Protein AF-A0A929SQV2-F1 (afdb_monomer_lite)

Sequence (247 aa):
MVFDNKEKIKWFITIGFIVMSFIIVLALMIVYHYDGEVRMPFVLDKILIVSSADGKNNSTDDTKWNIDINQYSDIYIKISKNDKVNKTEFLKSVRIENMTVENSDNNKVKFYMPNSGSGDSLFVYDDMYLFDRNLTYQAGVIDDAKTLKIGNQGGTIVFRTAKTNIANYSAESKESINYNGLLLKNVNISSESLKYKIKFDLIIETTSTTYKTSLSYDVPVGKIEDEGISKLYVEDFDKIIFKRVKS

Foldseek 3Di:
DPPDPVNVVVVVVVVVVVVVVVVVVVVVVVCCVQQNDPADQKDWQKKKKKWKKFWDAPDPDLQKGKTQIKIKIKIKTWMAGDPVHPDDKWFFKKKKAQKDKPPDDRVQKWKFQFALDPDPGRTDPDPVRTDDGMDMAGDDCDDDSSVRHHHRRIGMHMMMMMRTRPDIAIDRHNDDDDRIRLVCLSVVHWQVNVKMKIKIKIWTDMPPFIKIWIDMDIPDPDTCNPVRMDMDMDRDCSRIHIHTDDD

pLDDT: mean 91.04, std 8.93, range [46.91, 98.75]

Secondary structure (DSSP, 8-state):
----HHHHHHHHHHHHHHHHHHHHHHHHHHHHHHH--TT-SEEEEEEEEEEEEEEEE--SSTTEEEEEEEEEEEEEEEEEE-TT------EEEEEEEEEEEESS-GGGEEEEPPP-SSSS-S----GGGEESS-EEEEEESS-BGGGTEEEBTEEEEEEEEEEEEEEEEEEE--SPPP-STTHHHHTT--TTTT-EEEEEEEEEEESS-EEEEEEEEEES-S-HHHHSEEEEEE---TT---EEEP-

Radius of gyration: 25.61 Å; chains: 1; bounding box: 83×44×73 Å

Structure (mmCIF, N/CA/C/O backbone):
data_AF-A0A929SQV2-F1
#
_entry.id   AF-A0A929SQV2-F1
#
loop_
_atom_site.group_PDB
_atom_site.id
_atom_site.type_symbol
_atom_site.label_atom_id
_atom_site.label_alt_id
_atom_site.label_comp_id
_atom_site.label_asym_id
_atom_site.label_entity_id
_atom_site.label_seq_id
_atom_site.pdbx_PDB_ins_code
_atom_site.Cartn_x
_atom_site.Cartn_y
_atom_site.Cartn_z
_atom_site.occupancy
_atom_site.B_iso_or_equiv
_atom_site.auth_seq_id
_atom_site.auth_comp_id
_atom_site.auth_asym_id
_atom_site.auth_atom_id
_atom_site.pdbx_PDB_model_num
ATOM 1 N N . MET A 1 1 ? -57.485 22.073 36.992 1.00 46.91 1 MET A N 1
ATOM 2 C CA . MET A 1 1 ? -56.300 21.481 37.648 1.00 46.91 1 MET A CA 1
ATOM 3 C C . MET A 1 1 ? -55.191 22.517 37.654 1.00 46.91 1 MET A C 1
ATOM 5 O O . MET A 1 1 ? -54.606 22.787 36.613 1.00 46.91 1 MET A O 1
ATOM 9 N N . VAL A 1 2 ? -54.968 23.170 38.793 1.00 50.53 2 VAL A N 1
ATOM 10 C CA . VAL A 1 2 ? -53.798 24.032 38.987 1.00 50.53 2 VAL A CA 1
ATOM 11 C C . VAL A 1 2 ? -52.666 23.087 39.363 1.00 50.53 2 VAL A C 1
ATOM 13 O O . VAL A 1 2 ? -52.675 22.552 40.464 1.00 50.53 2 VAL A O 1
ATOM 16 N N . PHE A 1 3 ? -51.754 22.798 38.433 1.00 52.22 3 PHE A N 1
ATOM 17 C CA . PHE A 1 3 ? -50.525 22.088 38.788 1.00 52.22 3 PHE A CA 1
ATOM 18 C C . PHE A 1 3 ? -49.814 22.896 39.879 1.00 52.22 3 PHE A C 1
ATOM 20 O O . PHE A 1 3 ? -49.518 24.075 39.654 1.00 52.22 3 PHE A O 1
ATOM 27 N N . ASP A 1 4 ? -49.581 22.274 41.039 1.00 69.44 4 ASP A N 1
ATOM 28 C CA . ASP A 1 4 ? -48.772 22.836 42.122 1.00 69.44 4 ASP A CA 1
ATOM 29 C C . ASP A 1 4 ? -47.435 23.309 41.525 1.00 69.44 4 ASP A C 1
ATOM 31 O O . ASP A 1 4 ? -46.817 22.605 40.718 1.00 69.44 4 ASP A O 1
ATOM 35 N N . ASN A 1 5 ? -46.984 24.517 41.877 1.00 73.31 5 ASN A N 1
ATOM 36 C CA . ASN A 1 5 ? -45.742 25.093 41.355 1.00 73.31 5 ASN A CA 1
ATOM 37 C C . ASN A 1 5 ? -44.549 24.139 41.546 1.00 73.31 5 ASN A C 1
ATOM 39 O O . ASN A 1 5 ? -43.640 24.124 40.717 1.00 73.31 5 ASN A O 1
ATOM 43 N N . LYS A 1 6 ? -44.579 23.287 42.580 1.00 72.81 6 LYS A N 1
ATOM 44 C CA . LYS A 1 6 ? -43.577 22.233 42.795 1.00 72.81 6 LYS A CA 1
ATOM 45 C C . LYS A 1 6 ? -43.578 21.149 41.713 1.00 72.81 6 LYS A C 1
ATOM 47 O O . LYS A 1 6 ? -42.502 20.692 41.333 1.00 72.81 6 LYS A O 1
ATOM 52 N N . GLU A 1 7 ? -44.737 20.732 41.206 1.00 79.88 7 GLU A N 1
ATOM 53 C CA . GLU A 1 7 ? -44.818 19.730 40.133 1.00 79.88 7 GLU A CA 1
ATOM 54 C C . GLU A 1 7 ? -44.343 20.289 38.795 1.00 79.88 7 GLU A C 1
ATOM 56 O O . GLU A 1 7 ? -43.585 19.622 38.090 1.00 79.88 7 GLU A O 1
ATOM 61 N N . LYS A 1 8 ? -44.695 21.543 38.482 1.00 77.31 8 LYS A N 1
ATOM 62 C CA . LYS A 1 8 ? -44.186 22.219 37.280 1.00 77.31 8 LYS A CA 1
ATOM 63 C C . LYS A 1 8 ? -42.661 22.311 37.299 1.00 77.31 8 LYS A C 1
ATOM 65 O O . LYS A 1 8 ? -42.024 21.982 36.305 1.00 77.31 8 LYS A O 1
ATOM 70 N N . ILE A 1 9 ? -42.073 22.698 38.435 1.00 82.19 9 ILE A N 1
ATOM 71 C CA . ILE A 1 9 ? -40.613 22.777 38.605 1.00 82.19 9 ILE A CA 1
ATOM 72 C C . ILE A 1 9 ? -39.957 21.407 38.397 1.00 82.19 9 ILE A C 1
ATOM 74 O O . ILE A 1 9 ? -38.986 21.312 37.650 1.00 82.19 9 ILE A O 1
ATOM 78 N N . LYS A 1 10 ? -40.496 20.336 39.000 1.00 83.38 10 LYS A N 1
ATOM 79 C CA . LYS A 1 10 ? -39.984 18.970 38.789 1.00 83.38 10 LYS A CA 1
ATOM 80 C C . LYS A 1 10 ? -40.020 18.578 37.311 1.00 83.38 10 LYS A C 1
ATOM 82 O O . LYS A 1 10 ? -39.031 18.064 36.803 1.00 83.38 10 LYS A O 1
ATOM 87 N N . TRP A 1 11 ? -41.118 18.876 36.617 1.00 87.00 11 TRP A N 1
ATOM 88 C CA . TRP A 1 11 ? -41.275 18.569 35.196 1.00 87.00 11 TRP A CA 1
ATOM 89 C C . TRP A 1 11 ? -40.273 19.332 34.316 1.00 87.00 11 TRP A C 1
ATOM 91 O O . TRP A 1 11 ? -39.626 18.731 33.460 1.00 87.00 11 TRP A O 1
ATOM 101 N N . PHE A 1 12 ? -40.059 20.626 34.583 1.00 87.12 12 PHE A N 1
ATOM 102 C CA . PHE A 1 12 ? -39.034 21.419 33.895 1.00 87.12 12 PHE A CA 1
ATOM 103 C C . PHE A 1 12 ? -37.618 20.885 34.133 1.00 87.12 12 PHE A C 1
ATOM 105 O O . PHE A 1 12 ? -36.836 20.812 33.187 1.00 87.12 12 PHE A O 1
ATOM 112 N N . ILE A 1 13 ? -37.290 20.464 35.360 1.00 89.12 13 ILE A N 1
ATOM 113 C CA . ILE A 1 13 ? -35.990 19.852 35.672 1.00 89.12 13 ILE A CA 1
ATOM 114 C C . ILE A 1 13 ? -35.811 18.548 34.884 1.00 89.12 13 ILE A C 1
ATOM 116 O O . ILE A 1 13 ? -34.770 18.350 34.260 1.00 89.12 13 ILE A O 1
ATOM 120 N N . THR A 1 14 ? -36.824 17.675 34.859 1.00 91.06 14 THR A N 1
ATOM 121 C CA . THR A 1 14 ? -36.769 16.412 34.108 1.00 91.06 14 THR A CA 1
ATOM 122 C C . THR A 1 14 ? -36.569 16.648 32.611 1.00 91.06 14 THR A C 1
ATOM 124 O O . THR A 1 14 ? -35.707 16.012 32.008 1.00 91.06 14 THR A O 1
ATOM 127 N N . ILE A 1 15 ? -37.301 17.593 32.013 1.00 91.56 15 ILE A N 1
ATOM 128 C CA . ILE A 1 15 ? -37.112 17.959 30.602 1.00 91.56 15 ILE A CA 1
ATOM 129 C C . ILE A 1 15 ? -35.718 18.531 30.369 1.00 91.56 15 ILE A C 1
ATOM 131 O O . ILE A 1 15 ? -35.075 18.161 29.391 1.00 91.56 15 ILE A O 1
ATOM 135 N N . GLY A 1 16 ? -35.219 19.373 31.276 1.00 92.69 16 GLY A N 1
ATOM 136 C CA . GLY A 1 16 ? -33.861 19.906 31.207 1.00 92.69 16 GLY A CA 1
ATOM 137 C C . GLY A 1 16 ? -32.802 18.803 31.150 1.00 92.69 16 GLY A C 1
ATOM 138 O O . GLY A 1 16 ? -31.916 18.851 30.300 1.00 92.69 16 GLY A O 1
ATOM 139 N N . PHE A 1 17 ? -32.928 17.765 31.984 1.00 93.44 17 PHE A N 1
ATOM 140 C CA . PHE A 1 17 ? -32.032 16.604 31.947 1.00 93.44 17 PHE A CA 1
ATOM 141 C C . PHE A 1 17 ? -32.118 15.821 30.634 1.00 93.44 17 PHE A C 1
ATOM 143 O O . PHE A 1 17 ? -31.085 15.409 30.107 1.00 93.44 17 PHE A O 1
ATOM 150 N N . ILE A 1 18 ? -33.324 15.635 30.092 1.00 93.12 18 ILE A N 1
ATOM 151 C CA . ILE A 1 18 ? -33.521 14.959 28.802 1.00 93.12 18 ILE A CA 1
ATOM 152 C C . ILE A 1 18 ? -32.877 15.772 27.673 1.00 93.12 18 ILE A C 1
ATOM 154 O O . ILE A 1 18 ? -32.128 15.230 26.869 1.00 93.12 18 ILE A O 1
ATOM 158 N N . VAL A 1 19 ? -33.112 17.083 27.622 1.00 94.12 19 VAL A N 1
ATOM 159 C CA . VAL A 1 19 ? -32.518 17.955 26.598 1.00 94.12 19 VAL A CA 1
ATOM 160 C C . VAL A 1 19 ? -30.991 17.966 26.712 1.00 94.12 19 VAL A C 1
ATOM 162 O O . VAL A 1 19 ? -30.302 17.832 25.703 1.00 94.12 19 VAL A O 1
ATOM 165 N N . MET A 1 20 ? -30.452 18.053 27.930 1.00 94.00 20 MET A N 1
ATOM 166 C CA . MET A 1 20 ? -29.008 18.002 28.168 1.00 94.00 20 MET A CA 1
ATOM 167 C C . MET A 1 20 ? -28.395 16.679 27.691 1.00 94.00 20 MET A C 1
ATOM 169 O O . MET A 1 20 ? -27.350 16.690 27.041 1.00 94.00 20 MET A O 1
ATOM 173 N N . SER A 1 21 ? -29.036 15.537 27.964 1.00 92.94 21 SER A N 1
ATOM 174 C CA . SER A 1 21 ? -28.520 14.242 27.511 1.00 92.94 21 SER A CA 1
ATOM 175 C C . SER A 1 21 ? -28.513 14.131 25.983 1.00 92.94 21 SER A C 1
ATOM 177 O O . SER A 1 21 ? -27.521 13.668 25.419 1.00 92.94 21 SER A O 1
ATOM 179 N N . PHE A 1 22 ? -29.543 14.644 25.298 1.00 93.38 22 PHE A N 1
ATOM 180 C CA . PHE A 1 22 ? -29.556 14.733 23.834 1.00 93.38 22 PHE A CA 1
ATOM 181 C C . PHE A 1 22 ? -28.426 15.611 23.287 1.00 93.38 22 PHE A C 1
ATOM 183 O O . PHE A 1 22 ? -27.758 15.207 22.337 1.00 93.38 22 PHE A O 1
ATOM 190 N N . ILE A 1 23 ? -28.168 16.775 23.894 1.00 94.00 23 ILE A N 1
ATOM 191 C CA . ILE A 1 23 ? -27.067 17.664 23.485 1.00 94.00 23 ILE A CA 1
ATOM 192 C C . ILE A 1 23 ? -25.716 16.954 23.622 1.00 94.00 23 ILE A C 1
ATOM 194 O O . ILE A 1 23 ? -24.895 17.027 22.709 1.00 94.00 23 ILE A O 1
ATOM 198 N N . ILE A 1 24 ? -25.495 16.225 24.719 1.00 93.00 24 ILE A N 1
ATOM 199 C CA . ILE A 1 24 ? -24.256 15.464 24.939 1.00 93.00 24 ILE A CA 1
ATOM 200 C C . ILE A 1 24 ? -24.087 14.378 23.871 1.00 93.00 24 ILE A C 1
ATOM 202 O O . ILE A 1 24 ? -23.007 14.247 23.297 1.00 93.00 24 ILE A O 1
ATOM 206 N N . VAL A 1 25 ? -25.143 13.619 23.564 1.00 92.12 25 VAL A N 1
ATOM 207 C CA . VAL A 1 25 ? -25.097 12.583 22.519 1.00 92.12 25 VAL A CA 1
ATOM 208 C C . VAL A 1 25 ? -24.807 13.197 21.148 1.00 92.12 25 VAL A C 1
ATOM 210 O O . VAL A 1 25 ? -23.963 12.674 20.421 1.00 92.12 25 VAL A O 1
ATOM 213 N N . LEU A 1 26 ? -25.445 14.320 20.807 1.00 90.88 26 LEU A N 1
ATOM 214 C CA . LEU A 1 26 ? -25.187 15.040 19.557 1.00 90.88 26 LEU A CA 1
ATOM 215 C C . LEU A 1 26 ? -23.739 15.542 19.479 1.00 90.88 26 LEU A C 1
ATOM 217 O O . LEU A 1 26 ? -23.088 15.353 18.454 1.00 90.88 26 LEU A O 1
ATOM 221 N N . ALA A 1 27 ? -23.207 16.115 20.562 1.00 88.50 27 ALA A N 1
ATOM 222 C CA . ALA A 1 27 ? -21.816 16.556 20.625 1.00 88.50 27 ALA A CA 1
ATOM 223 C C . ALA A 1 27 ? -20.838 15.385 20.425 1.00 88.50 27 ALA A C 1
ATOM 225 O O . ALA A 1 27 ? -19.905 15.492 19.630 1.00 88.50 27 ALA A O 1
ATOM 226 N N . LEU A 1 28 ? -21.086 14.240 21.071 1.00 85.88 28 LEU A N 1
ATOM 227 C CA . LEU A 1 28 ? -20.287 13.024 20.887 1.00 85.88 28 LEU A CA 1
ATOM 228 C C . LEU A 1 28 ? -20.353 12.494 19.448 1.00 85.88 28 LEU A C 1
ATOM 230 O O . LEU A 1 28 ? -19.333 12.069 18.910 1.00 85.88 28 LEU A O 1
ATOM 234 N N . MET A 1 29 ? -21.526 12.539 18.806 1.00 85.94 29 MET A N 1
ATOM 235 C CA . MET A 1 29 ? -21.676 12.148 17.399 1.00 85.94 29 MET A CA 1
ATOM 236 C C . MET A 1 29 ? -20.886 13.062 16.458 1.00 85.94 29 MET A C 1
ATOM 238 O O . MET A 1 29 ? -20.283 12.565 15.508 1.00 85.94 29 MET A O 1
ATOM 242 N N . ILE A 1 30 ? -20.862 14.373 16.722 1.00 85.75 30 ILE A N 1
ATOM 243 C CA . ILE A 1 30 ? -20.076 15.340 15.943 1.00 85.75 30 ILE A CA 1
ATOM 244 C C . ILE A 1 30 ? -18.581 15.051 16.097 1.00 85.75 30 ILE A C 1
ATOM 246 O O . ILE A 1 30 ? -17.897 14.896 15.089 1.00 85.75 30 ILE A O 1
ATOM 250 N N . VAL A 1 31 ? -18.086 14.895 17.330 1.00 83.75 31 VAL A N 1
ATOM 251 C CA . VAL A 1 31 ? -16.678 14.543 17.592 1.00 83.75 31 VAL A CA 1
ATOM 252 C C . VAL A 1 31 ? -16.306 13.247 16.873 1.00 83.75 31 VAL A C 1
ATOM 254 O O . VAL A 1 31 ? -15.329 13.212 16.139 1.00 83.75 31 VAL A O 1
ATOM 257 N N . TYR A 1 32 ? -17.129 12.201 16.975 1.00 82.88 32 TYR A N 1
ATOM 258 C CA . TYR A 1 32 ? -16.876 10.939 16.274 1.00 82.88 32 TYR A CA 1
ATOM 259 C C . TYR A 1 32 ? -16.876 11.079 14.744 1.00 82.88 32 TYR A C 1
ATOM 261 O O . TYR A 1 32 ? -16.163 10.358 14.047 1.00 82.88 32 TYR A O 1
ATOM 269 N N . HIS A 1 33 ? -17.684 11.985 14.190 1.00 81.00 33 HIS A N 1
ATOM 270 C CA . HIS A 1 33 ? -17.723 12.209 12.749 1.00 81.00 33 HIS A CA 1
ATOM 271 C C . HIS A 1 33 ? -16.415 12.809 12.217 1.00 81.00 33 HIS A C 1
ATOM 273 O O . HIS A 1 33 ? -15.973 12.386 11.143 1.00 81.00 33 HIS A O 1
ATOM 279 N N . TYR A 1 34 ? -15.833 13.758 12.959 1.00 81.50 34 TYR A N 1
ATOM 280 C CA . TYR A 1 34 ? -14.625 14.497 12.578 1.00 81.50 34 TYR A CA 1
ATOM 281 C C . TYR A 1 34 ? -13.326 13.818 13.024 1.00 81.50 34 TYR A C 1
ATOM 283 O O . TYR A 1 34 ? -12.401 13.735 12.225 1.00 81.50 34 TYR A O 1
ATOM 291 N N . ASP A 1 35 ? -13.274 13.283 14.242 1.00 81.50 35 ASP A N 1
ATOM 292 C CA . ASP A 1 35 ? -12.053 12.700 14.817 1.00 81.50 35 ASP A CA 1
ATOM 293 C C . ASP A 1 35 ? -11.994 11.173 14.634 1.00 81.50 35 ASP A C 1
ATOM 295 O O . ASP A 1 35 ? -10.932 10.560 14.723 1.00 81.50 35 ASP A O 1
ATOM 299 N N . GLY A 1 36 ? -13.134 10.529 14.362 1.00 84.25 36 GLY A N 1
ATOM 300 C CA . GLY A 1 36 ? -13.220 9.077 14.218 1.00 84.25 36 GLY A CA 1
ATOM 301 C C . GLY A 1 36 ? -12.979 8.319 15.524 1.00 84.25 36 GLY A C 1
ATOM 302 O O . GLY A 1 36 ? -13.346 8.749 16.620 1.00 84.25 36 GLY A O 1
ATOM 303 N N . GLU A 1 37 ? -12.398 7.125 15.407 1.00 84.25 37 GLU A N 1
ATOM 304 C CA . GLU A 1 37 ? -12.052 6.288 16.549 1.00 84.25 37 GLU A CA 1
ATOM 305 C C . GLU A 1 37 ? -10.741 6.735 17.210 1.00 84.25 37 GLU A C 1
ATOM 307 O O . GLU A 1 37 ? -9.645 6.411 16.761 1.00 84.25 37 GLU A O 1
ATOM 312 N N . VAL A 1 38 ? -10.860 7.380 18.368 1.00 77.50 38 VAL A N 1
ATOM 313 C CA . VAL A 1 38 ? -9.713 7.921 19.120 1.00 77.50 38 VAL A CA 1
ATOM 314 C C . VAL A 1 38 ? -8.913 6.838 19.874 1.00 77.50 38 VAL A C 1
ATOM 316 O O . VAL A 1 38 ? -7.770 7.058 20.269 1.00 77.50 38 VAL A O 1
ATOM 319 N N . ARG A 1 39 ? -9.491 5.647 20.105 1.00 82.38 39 ARG A N 1
ATOM 320 C CA . ARG A 1 39 ? -8.877 4.557 20.897 1.00 82.38 39 ARG A CA 1
ATOM 321 C C . ARG A 1 39 ? -8.746 3.251 20.116 1.00 82.38 39 ARG A C 1
ATOM 323 O O . ARG A 1 39 ? -9.113 2.183 20.608 1.00 82.38 39 ARG A O 1
ATOM 330 N N . MET A 1 40 ? -8.220 3.324 18.899 1.00 90.06 40 MET A N 1
ATOM 331 C CA . MET A 1 40 ? -7.898 2.115 18.142 1.00 90.06 40 MET A CA 1
ATOM 332 C C . MET A 1 40 ? -6.699 1.376 18.749 1.00 90.06 40 MET A C 1
ATOM 334 O O . MET A 1 40 ? -5.707 2.023 19.080 1.00 90.06 40 MET A O 1
ATOM 338 N N . PRO A 1 41 ? -6.738 0.037 18.856 1.00 93.06 41 PRO A N 1
ATOM 339 C CA . PRO A 1 41 ? -5.616 -0.759 19.362 1.00 93.06 41 PRO A CA 1
ATOM 340 C C . PRO A 1 41 ? -4.430 -0.846 18.388 1.00 93.06 41 PRO A C 1
ATOM 342 O O . PRO A 1 41 ? -3.341 -1.231 18.801 1.00 93.06 41 PRO A O 1
ATOM 345 N N . PHE A 1 42 ? -4.630 -0.487 17.118 1.00 94.81 42 PHE A N 1
ATOM 346 C CA . PHE A 1 42 ? -3.598 -0.420 16.086 1.00 94.81 42 PHE A CA 1
ATOM 347 C C . PHE A 1 42 ? -3.712 0.904 15.332 1.00 94.81 42 PHE A C 1
ATOM 349 O O . PHE A 1 42 ? -4.819 1.408 15.141 1.00 94.81 42 PHE A O 1
ATOM 356 N N . VAL A 1 43 ? -2.578 1.458 14.915 1.00 93.88 43 VAL A N 1
ATOM 357 C CA . VAL A 1 43 ? -2.469 2.733 14.194 1.00 93.88 43 VAL A CA 1
ATOM 358 C C . VAL A 1 43 ? -1.575 2.579 12.970 1.00 93.88 43 VAL A C 1
ATOM 360 O O . VAL A 1 43 ? -0.723 1.690 12.921 1.00 93.88 43 VAL A O 1
ATOM 363 N N . LEU A 1 44 ? -1.761 3.458 11.985 1.00 95.75 44 LEU A N 1
ATOM 364 C CA . LEU A 1 44 ? -0.774 3.640 10.925 1.00 95.75 44 LEU A CA 1
ATOM 365 C C . LEU A 1 44 ? 0.484 4.266 11.531 1.00 95.75 44 LEU A C 1
ATOM 367 O O . LEU A 1 44 ? 0.396 5.274 12.225 1.00 95.75 44 LEU A O 1
ATOM 371 N N . ASP A 1 45 ? 1.632 3.646 11.282 1.00 94.56 45 ASP A N 1
ATOM 372 C CA . ASP A 1 45 ? 2.940 4.118 11.756 1.00 94.56 45 ASP A CA 1
ATOM 373 C C . ASP A 1 45 ? 3.744 4.765 10.630 1.00 94.56 45 ASP A C 1
ATOM 375 O O . ASP A 1 45 ? 4.433 5.761 10.828 1.00 94.56 45 ASP A O 1
ATOM 379 N N . LYS A 1 46 ? 3.647 4.209 9.418 1.00 97.12 46 LYS A N 1
ATOM 380 C CA . LYS A 1 46 ? 4.334 4.742 8.242 1.00 97.12 46 LYS A CA 1
ATOM 381 C C . LYS A 1 46 ? 3.696 4.239 6.962 1.00 97.12 46 LYS A C 1
ATOM 383 O O . LYS A 1 46 ? 3.370 3.059 6.863 1.00 97.12 46 LYS A O 1
ATOM 388 N N . ILE A 1 47 ? 3.600 5.101 5.958 1.00 98.25 47 ILE A N 1
ATOM 389 C CA . ILE A 1 47 ? 3.355 4.683 4.579 1.00 98.25 47 ILE A CA 1
ATOM 390 C C . ILE A 1 47 ? 4.557 5.112 3.746 1.00 98.25 47 ILE A C 1
ATOM 392 O O . ILE A 1 47 ? 4.958 6.275 3.768 1.00 98.25 47 ILE A O 1
ATOM 396 N N . LEU A 1 48 ? 5.153 4.156 3.040 1.00 98.56 48 LEU A N 1
ATOM 397 C CA . LEU A 1 48 ? 6.259 4.388 2.120 1.00 98.56 48 LEU A CA 1
ATOM 398 C C . LEU A 1 48 ? 5.788 4.055 0.709 1.00 98.56 48 LEU A C 1
ATOM 400 O O . LEU A 1 48 ? 5.378 2.928 0.443 1.00 98.56 48 LEU A O 1
ATOM 404 N N . ILE A 1 49 ? 5.894 5.028 -0.189 1.00 98.69 49 ILE A N 1
ATOM 405 C CA . ILE A 1 49 ? 5.652 4.834 -1.617 1.00 98.69 49 ILE A CA 1
ATOM 406 C C . ILE A 1 49 ? 6.989 4.927 -2.339 1.00 98.69 49 ILE A C 1
ATOM 408 O O . ILE A 1 49 ? 7.673 5.946 -2.244 1.00 98.69 49 ILE A O 1
ATOM 412 N N . VAL A 1 50 ? 7.360 3.872 -3.060 1.00 98.62 50 VAL A N 1
ATOM 413 C CA . VAL A 1 50 ? 8.580 3.813 -3.874 1.00 98.62 50 VAL A CA 1
ATOM 414 C C . VAL A 1 50 ? 8.173 3.747 -5.334 1.00 98.62 50 VAL A C 1
ATOM 416 O O . VAL A 1 50 ? 7.481 2.817 -5.722 1.00 98.62 50 VAL A O 1
ATOM 419 N N . SER A 1 51 ? 8.577 4.721 -6.146 1.00 98.50 51 SER A N 1
ATOM 420 C CA . SER A 1 51 ? 8.272 4.753 -7.581 1.00 98.50 51 SER A CA 1
ATOM 421 C C . SER A 1 51 ? 9.530 4.603 -8.422 1.00 98.50 51 SER A C 1
ATOM 423 O O . SER A 1 51 ? 10.577 5.150 -8.077 1.00 98.50 51 SER A O 1
ATOM 425 N N . SER A 1 52 ? 9.416 3.862 -9.522 1.00 98.00 52 SER A N 1
ATOM 426 C CA . SER A 1 52 ? 10.482 3.645 -10.505 1.00 98.00 52 SER A CA 1
ATOM 427 C C . SER A 1 52 ? 9.878 3.110 -11.814 1.00 98.00 52 SER A C 1
ATOM 429 O O . SER A 1 52 ? 8.662 2.939 -11.939 1.00 98.00 52 SER A O 1
ATOM 431 N N . ALA A 1 53 ? 10.735 2.846 -12.793 1.00 96.19 53 ALA A N 1
ATOM 432 C CA . ALA A 1 53 ? 10.442 1.977 -13.923 1.00 96.19 53 ALA A CA 1
ATOM 433 C C . ALA A 1 53 ? 11.281 0.694 -13.843 1.00 96.19 53 ALA A C 1
ATOM 435 O O . ALA A 1 53 ? 12.252 0.630 -13.095 1.00 96.19 53 ALA A O 1
ATOM 436 N N . ASP A 1 54 ? 10.905 -0.323 -14.600 1.00 93.75 54 ASP A N 1
ATOM 437 C CA . ASP A 1 54 ? 11.728 -1.488 -14.908 1.00 93.75 54 ASP A CA 1
ATOM 438 C C . ASP A 1 54 ? 11.452 -1.922 -16.352 1.00 93.75 54 ASP A C 1
ATOM 440 O O . ASP A 1 54 ? 10.755 -1.233 -17.102 1.00 93.75 54 ASP A O 1
ATOM 444 N N . GLY A 1 55 ? 12.015 -3.050 -16.765 1.00 89.69 55 GLY A N 1
ATOM 445 C CA . GLY A 1 55 ? 11.663 -3.629 -18.045 1.00 89.69 55 GLY A CA 1
ATOM 446 C C . GLY A 1 55 ? 12.212 -5.028 -18.237 1.00 89.69 55 GLY A C 1
ATOM 447 O O . GLY A 1 55 ? 13.047 -5.505 -17.467 1.00 89.69 55 GLY A O 1
ATOM 448 N N . LYS A 1 56 ? 11.731 -5.686 -19.287 1.00 87.31 56 LYS A N 1
ATOM 449 C CA . LYS A 1 56 ? 12.207 -7.005 -19.705 1.00 87.31 56 LYS A CA 1
ATOM 450 C C . LYS A 1 56 ? 12.913 -6.871 -21.046 1.00 87.31 56 LYS A C 1
ATOM 452 O O . LYS A 1 56 ? 12.299 -6.417 -22.006 1.00 87.31 56 LYS A O 1
ATOM 457 N N . ASN A 1 57 ? 14.181 -7.280 -21.115 1.00 87.94 57 ASN A N 1
ATOM 458 C CA . ASN A 1 57 ? 14.860 -7.403 -22.400 1.00 87.94 57 ASN A CA 1
ATOM 459 C C . ASN A 1 57 ? 14.335 -8.641 -23.137 1.00 87.94 57 ASN A C 1
ATOM 461 O O . ASN A 1 57 ? 14.446 -9.763 -22.643 1.00 87.94 57 ASN A O 1
ATOM 465 N N . ASN A 1 58 ? 13.769 -8.421 -24.315 1.00 89.19 58 ASN A N 1
ATOM 466 C CA . ASN A 1 58 ? 13.256 -9.451 -25.209 1.00 89.19 58 ASN A CA 1
ATOM 467 C C . ASN A 1 58 ? 14.263 -9.827 -26.306 1.00 89.19 58 ASN A C 1
ATOM 469 O O . ASN A 1 58 ? 13.972 -10.691 -27.132 1.00 89.19 58 ASN A O 1
ATOM 473 N N . SER A 1 59 ? 15.428 -9.175 -26.351 1.00 86.31 59 SER A N 1
ATOM 474 C CA . SER A 1 59 ? 16.508 -9.553 -27.258 1.00 86.31 59 SER A CA 1
ATOM 475 C C . SER A 1 59 ? 17.185 -10.846 -26.797 1.00 86.31 59 SER A C 1
ATOM 477 O O . SER A 1 59 ? 17.482 -11.019 -25.617 1.00 86.31 59 SER A O 1
ATOM 479 N N . THR A 1 60 ? 17.473 -11.736 -27.746 1.00 84.12 60 THR A N 1
ATOM 480 C CA . THR A 1 60 ? 18.338 -12.912 -27.544 1.00 84.12 60 THR A CA 1
ATOM 481 C C . THR A 1 60 ? 19.809 -12.624 -27.861 1.00 84.12 60 THR A C 1
ATOM 483 O O . THR A 1 60 ? 20.654 -13.490 -27.663 1.00 84.12 60 THR A O 1
ATOM 486 N N . ASP A 1 61 ? 20.097 -11.440 -28.403 1.00 84.50 61 ASP A N 1
ATOM 487 C CA . ASP A 1 61 ? 21.427 -10.953 -28.767 1.00 84.50 61 ASP A CA 1
ATOM 488 C C . ASP A 1 61 ? 21.942 -10.036 -27.649 1.00 84.50 61 ASP A C 1
ATOM 490 O O . ASP A 1 61 ? 21.272 -9.065 -27.283 1.00 84.50 61 ASP A O 1
ATOM 494 N N . ASP A 1 62 ? 23.119 -10.352 -27.107 1.00 78.31 62 ASP A N 1
ATOM 495 C CA . ASP A 1 62 ? 23.766 -9.641 -25.998 1.00 78.31 62 ASP A CA 1
ATOM 496 C C . ASP A 1 62 ? 24.309 -8.257 -26.392 1.00 78.31 62 ASP A C 1
ATOM 498 O O . ASP A 1 62 ? 24.704 -7.470 -25.532 1.00 78.31 62 ASP A O 1
ATOM 502 N N . THR A 1 63 ? 24.287 -7.936 -27.685 1.00 83.06 63 THR A N 1
ATOM 503 C CA . THR A 1 63 ? 24.636 -6.622 -28.236 1.00 83.06 63 THR A CA 1
ATOM 504 C C . THR A 1 63 ? 23.424 -5.759 -28.564 1.00 83.06 63 THR A C 1
ATOM 506 O O . THR A 1 63 ? 23.578 -4.630 -29.040 1.00 83.06 63 THR A O 1
ATOM 509 N N . LYS A 1 64 ? 22.212 -6.269 -28.314 1.00 88.75 64 LYS A N 1
ATOM 510 C CA . LYS A 1 64 ? 20.965 -5.564 -28.601 1.00 88.75 64 LYS A CA 1
ATOM 511 C C . LYS A 1 64 ? 20.082 -5.470 -27.373 1.00 88.75 64 LYS A C 1
ATOM 513 O O . LYS A 1 64 ? 19.811 -6.444 -26.671 1.00 88.75 64 LYS A O 1
ATOM 518 N N . TRP A 1 65 ? 19.552 -4.278 -27.180 1.00 90.25 65 TRP A N 1
ATOM 519 C CA . TRP A 1 65 ? 18.503 -4.004 -26.223 1.00 90.25 65 TRP A CA 1
ATOM 520 C C . TRP A 1 65 ? 17.175 -3.940 -26.958 1.00 90.25 65 TRP A C 1
ATOM 522 O O . TRP A 1 65 ? 17.056 -3.251 -27.967 1.00 90.25 65 TRP A O 1
ATOM 532 N N . ASN A 1 66 ? 16.190 -4.664 -26.441 1.00 92.19 66 ASN A N 1
ATOM 533 C CA . ASN A 1 66 ? 14.791 -4.557 -26.827 1.00 92.19 66 ASN A CA 1
ATOM 534 C C . ASN A 1 66 ? 13.964 -4.674 -25.545 1.00 92.19 66 ASN A C 1
ATOM 536 O O . ASN A 1 66 ? 13.579 -5.773 -25.148 1.00 92.19 66 ASN A O 1
ATOM 540 N N . ILE A 1 67 ? 13.806 -3.558 -24.840 1.00 92.75 67 ILE A N 1
ATOM 541 C CA . ILE A 1 67 ? 13.267 -3.518 -23.483 1.00 92.75 67 ILE A CA 1
ATOM 542 C C . ILE A 1 67 ? 11.844 -2.979 -23.517 1.00 92.75 67 ILE A C 1
ATOM 544 O O . ILE A 1 67 ? 11.634 -1.806 -23.827 1.00 92.75 67 ILE A O 1
ATOM 548 N N . ASP A 1 68 ? 10.886 -3.811 -23.114 1.00 93.06 68 ASP A N 1
ATOM 549 C CA . ASP A 1 68 ? 9.538 -3.342 -22.796 1.00 93.06 68 ASP A CA 1
ATOM 550 C C . ASP A 1 68 ? 9.547 -2.727 -21.402 1.00 93.06 68 ASP A C 1
ATOM 552 O O . ASP A 1 68 ? 9.861 -3.401 -20.417 1.00 93.06 68 ASP A O 1
ATOM 556 N N . ILE A 1 69 ? 9.247 -1.431 -21.336 1.00 94.12 69 ILE A N 1
ATOM 557 C CA . ILE A 1 69 ? 9.340 -0.638 -20.115 1.00 94.12 69 ILE A CA 1
ATOM 558 C C . ILE A 1 69 ? 7.999 -0.662 -19.385 1.00 94.12 69 ILE A C 1
ATOM 560 O O . ILE A 1 69 ? 6.944 -0.408 -19.977 1.00 94.12 69 ILE A O 1
ATOM 564 N N . ASN A 1 70 ? 8.055 -0.886 -18.074 1.00 94.50 70 ASN A N 1
ATOM 565 C CA . ASN A 1 70 ? 6.931 -0.724 -17.159 1.00 94.50 70 ASN A CA 1
ATOM 566 C C . ASN A 1 70 ? 7.247 0.379 -16.152 1.00 94.50 70 ASN A C 1
ATOM 568 O O . ASN A 1 70 ? 8.377 0.498 -15.688 1.00 94.50 70 ASN A O 1
ATOM 572 N N . GLN A 1 71 ? 6.241 1.154 -15.761 1.00 95.44 71 GLN A N 1
ATOM 573 C CA . GLN A 1 71 ? 6.318 2.029 -14.593 1.00 95.44 71 GLN A CA 1
ATOM 574 C C . GLN A 1 71 ? 5.603 1.358 -13.429 1.00 95.44 71 GLN A C 1
ATOM 576 O O . GLN A 1 71 ? 4.508 0.827 -13.607 1.00 95.44 71 GLN A O 1
ATOM 581 N N . TYR A 1 72 ? 6.186 1.424 -12.235 1.00 97.19 72 TYR A N 1
ATOM 582 C CA . TYR A 1 72 ? 5.556 0.904 -11.030 1.00 97.19 72 TYR A CA 1
ATOM 583 C C . TYR A 1 72 ? 5.697 1.842 -9.831 1.00 97.19 72 TYR A C 1
ATOM 585 O O . TYR A 1 72 ? 6.593 2.692 -9.758 1.00 97.19 72 TYR A O 1
ATOM 593 N N . SER A 1 73 ? 4.792 1.656 -8.878 1.00 98.31 73 SER A N 1
ATOM 594 C CA . SER A 1 73 ? 4.879 2.203 -7.535 1.00 98.31 73 SER A CA 1
ATOM 595 C C . SER A 1 73 ? 4.547 1.108 -6.526 1.00 98.31 73 SER A C 1
ATOM 597 O O . SER A 1 73 ? 3.490 0.483 -6.610 1.00 98.31 73 SER A O 1
ATOM 599 N N . ASP A 1 74 ? 5.446 0.892 -5.574 1.00 98.56 74 ASP A N 1
ATOM 600 C CA . ASP A 1 74 ? 5.276 -0.042 -4.464 1.00 98.56 74 ASP A CA 1
ATOM 601 C C . ASP A 1 74 ? 4.800 0.735 -3.236 1.00 98.56 74 ASP A C 1
ATOM 603 O O . ASP A 1 74 ? 5.425 1.725 -2.845 1.00 98.56 74 ASP A O 1
ATOM 607 N N . ILE A 1 75 ? 3.687 0.306 -2.640 1.00 98.75 75 ILE A N 1
ATOM 608 C CA . ILE A 1 75 ? 3.064 0.946 -1.482 1.00 98.75 75 ILE A CA 1
ATOM 609 C C . ILE A 1 75 ? 3.231 0.017 -0.286 1.00 98.75 75 ILE A C 1
ATOM 611 O O . ILE A 1 75 ? 2.605 -1.038 -0.224 1.00 98.75 75 ILE A O 1
ATOM 615 N N . TYR A 1 76 ? 4.042 0.438 0.680 1.00 98.69 76 TYR A N 1
ATOM 616 C CA . TYR A 1 76 ? 4.231 -0.230 1.962 1.00 98.69 76 TYR A CA 1
ATOM 617 C C . TYR A 1 76 ? 3.415 0.494 3.028 1.00 98.69 76 TYR A C 1
ATOM 619 O O . TYR A 1 76 ? 3.566 1.704 3.200 1.00 98.69 76 TYR A O 1
ATOM 627 N N . ILE A 1 77 ? 2.583 -0.236 3.766 1.00 98.62 77 ILE A N 1
ATOM 628 C CA . ILE A 1 77 ? 1.761 0.308 4.852 1.00 98.62 77 ILE A CA 1
ATOM 629 C C . ILE A 1 77 ? 2.155 -0.406 6.137 1.00 98.62 77 ILE A C 1
ATOM 631 O O . ILE A 1 77 ? 1.891 -1.598 6.302 1.00 98.62 77 ILE A O 1
ATOM 635 N N . LYS A 1 78 ? 2.793 0.332 7.043 1.00 98.25 78 LYS A N 1
ATOM 636 C CA . LYS A 1 78 ? 3.194 -0.149 8.358 1.00 98.25 78 LYS A CA 1
ATOM 637 C C . LYS A 1 78 ? 2.118 0.182 9.384 1.00 98.25 78 LYS A C 1
ATOM 639 O O . LYS A 1 78 ? 1.723 1.339 9.541 1.00 98.25 78 LYS A O 1
ATOM 644 N N . ILE A 1 79 ? 1.681 -0.848 10.093 1.00 97.69 79 ILE A N 1
ATOM 645 C CA . ILE A 1 79 ? 0.689 -0.786 11.159 1.00 97.69 79 ILE A CA 1
ATOM 646 C C . ILE A 1 79 ? 1.373 -1.209 12.450 1.00 97.69 79 ILE A C 1
ATOM 648 O O . ILE A 1 79 ? 1.965 -2.284 12.519 1.00 97.69 79 ILE A O 1
ATOM 652 N N . SER A 1 80 ? 1.259 -0.386 13.483 1.00 95.38 80 SER A N 1
ATOM 653 C CA . SER A 1 80 ? 1.839 -0.655 14.797 1.00 95.38 80 SER A CA 1
ATOM 654 C C . SER A 1 80 ? 0.744 -0.742 15.847 1.00 95.38 80 SER A C 1
ATOM 656 O O . SER A 1 80 ? -0.334 -0.157 15.709 1.00 95.38 80 SER A O 1
ATOM 658 N N . LYS A 1 81 ? 1.017 -1.481 16.922 1.00 93.75 81 LYS A N 1
ATOM 659 C CA . LYS A 1 81 ? 0.164 -1.462 18.106 1.00 93.75 81 LYS A CA 1
ATOM 660 C C . LYS A 1 81 ? 0.126 -0.051 18.693 1.00 93.75 81 LYS A C 1
ATOM 662 O O . LYS A 1 81 ? 1.128 0.657 18.703 1.00 93.75 81 LYS A O 1
ATOM 667 N N . ASN A 1 82 ? -1.042 0.361 19.166 1.00 92.06 82 ASN A N 1
ATOM 668 C CA . ASN A 1 82 ? -1.209 1.640 19.831 1.00 92.06 82 ASN A CA 1
ATOM 669 C C . ASN A 1 82 ? -0.908 1.499 21.323 1.00 92.06 82 ASN A C 1
ATOM 671 O O . ASN A 1 82 ? -1.765 1.070 22.097 1.00 92.06 82 ASN A O 1
ATOM 675 N N . ASP A 1 83 ? 0.282 1.924 21.736 1.00 86.56 83 ASP A N 1
ATOM 676 C CA . ASP A 1 83 ? 0.723 1.844 23.134 1.00 86.56 83 ASP A CA 1
ATOM 677 C C . ASP A 1 83 ? -0.116 2.707 24.092 1.00 86.56 83 ASP A C 1
ATOM 679 O O . ASP A 1 83 ? -0.089 2.507 25.304 1.00 86.56 83 ASP A O 1
ATOM 683 N N . LYS A 1 84 ? -0.916 3.647 23.570 1.00 85.81 84 LYS A N 1
ATOM 684 C CA . LYS A 1 84 ? -1.850 4.453 24.376 1.00 85.81 84 LYS A CA 1
ATOM 685 C C . LYS A 1 84 ? -3.111 3.674 24.772 1.00 85.81 84 LYS A C 1
ATOM 687 O O . LYS A 1 84 ? -3.891 4.153 25.597 1.00 85.81 84 LYS A O 1
ATOM 692 N N . VAL A 1 85 ? -3.351 2.501 24.181 1.00 85.75 85 VAL A N 1
ATOM 693 C CA . VAL A 1 85 ? -4.535 1.672 24.434 1.00 85.75 85 VAL A CA 1
ATOM 694 C C . VAL A 1 85 ? -4.135 0.427 25.222 1.00 85.75 85 VAL A C 1
ATOM 696 O O . VAL A 1 85 ? -3.647 -0.557 24.675 1.00 85.75 85 VAL A O 1
ATOM 699 N N . ASN A 1 86 ? -4.430 0.440 26.524 1.00 76.38 86 ASN A N 1
ATOM 700 C CA . ASN A 1 86 ? -4.192 -0.685 27.436 1.00 76.38 86 ASN A CA 1
ATOM 701 C C . ASN A 1 86 ? -5.249 -1.791 27.271 1.00 76.38 86 ASN A C 1
ATOM 703 O O . ASN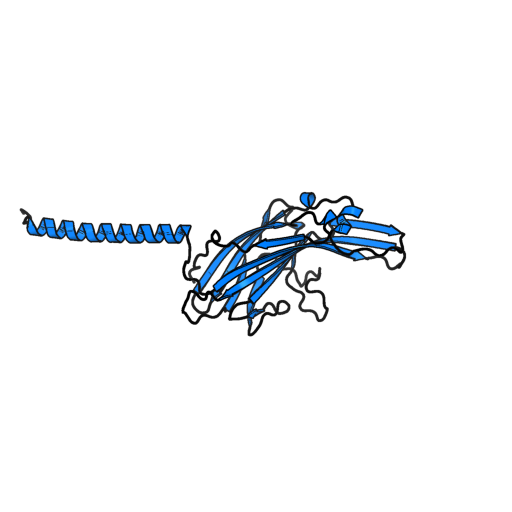 A 1 86 ? -5.993 -2.106 28.201 1.00 76.38 86 ASN A O 1
ATOM 707 N N . LYS A 1 87 ? -5.353 -2.361 26.069 1.00 80.25 87 LYS A N 1
ATOM 708 C CA . LYS A 1 87 ? -6.234 -3.491 25.768 1.00 80.25 87 LYS A CA 1
ATOM 709 C C . LYS A 1 87 ? -5.452 -4.564 25.023 1.00 80.25 87 LYS A C 1
ATOM 711 O O . LYS A 1 87 ? -4.771 -4.278 24.040 1.00 80.25 87 LYS A O 1
ATOM 716 N N . THR A 1 88 ? -5.570 -5.808 25.476 1.00 87.31 88 THR A N 1
ATOM 717 C CA . THR A 1 88 ? -5.025 -6.955 24.747 1.00 87.31 88 THR A CA 1
ATOM 718 C C . THR A 1 88 ? -5.875 -7.193 23.505 1.00 87.31 88 THR A C 1
ATOM 720 O O . THR A 1 88 ? -6.989 -7.699 23.594 1.00 87.31 88 THR A O 1
ATOM 723 N N . GLU A 1 89 ? -5.350 -6.794 22.352 1.00 92.62 89 GLU A N 1
ATOM 724 C CA . GLU A 1 89 ? -5.950 -6.994 21.036 1.00 92.62 89 GLU A CA 1
ATOM 725 C C . GLU A 1 89 ? -4.899 -7.545 20.076 1.00 92.62 89 GLU A C 1
ATOM 727 O O . GLU A 1 89 ? -3.702 -7.256 20.194 1.00 92.62 89 GLU A O 1
ATOM 732 N N . PHE A 1 90 ? -5.374 -8.325 19.113 1.00 95.75 90 PHE A N 1
ATOM 733 C CA . PHE A 1 90 ? -4.565 -8.872 18.034 1.00 95.75 90 PHE A CA 1
ATOM 734 C C . PHE A 1 90 ? -5.193 -8.493 16.700 1.00 95.75 90 PHE A C 1
ATOM 736 O O . PHE A 1 90 ? -6.423 -8.423 16.589 1.00 95.75 90 PHE A O 1
ATOM 743 N N . LEU A 1 91 ? -4.353 -8.267 15.691 1.00 97.38 91 LEU A N 1
ATOM 744 C CA . LEU A 1 91 ? -4.826 -8.221 14.314 1.00 97.38 91 LEU A CA 1
ATOM 745 C C . LEU A 1 91 ? -5.386 -9.597 13.944 1.00 97.38 91 LEU A C 1
ATOM 747 O O . LEU A 1 91 ? -4.829 -10.627 14.326 1.00 97.38 91 LEU A O 1
ATOM 751 N N . LYS A 1 92 ? -6.494 -9.596 13.207 1.00 97.81 92 LYS A N 1
ATOM 752 C CA . LYS A 1 92 ? -7.030 -10.761 12.496 1.00 97.81 92 LYS A CA 1
ATOM 753 C C . LYS A 1 92 ? -6.716 -10.668 11.015 1.00 97.81 92 LYS A C 1
ATOM 755 O O . LYS A 1 92 ? -6.255 -11.639 10.427 1.00 97.81 92 LYS A O 1
ATOM 760 N N . SER A 1 93 ? -6.948 -9.498 10.433 1.00 98.25 93 SER A N 1
ATOM 761 C CA . SER A 1 93 ? -6.653 -9.234 9.035 1.00 98.25 93 SER A CA 1
ATOM 762 C C . SER A 1 93 ? -6.428 -7.743 8.792 1.00 98.25 93 SER A C 1
ATOM 764 O O . SER A 1 93 ? -6.897 -6.885 9.545 1.00 98.25 93 SER A O 1
ATOM 766 N N . VAL A 1 94 ? -5.709 -7.437 7.718 1.00 98.56 94 VAL A N 1
ATOM 767 C CA . VAL A 1 94 ? -5.648 -6.100 7.129 1.00 98.56 94 VAL A CA 1
ATOM 768 C C . VAL A 1 94 ? -6.031 -6.230 5.667 1.00 98.56 94 VAL A C 1
ATOM 770 O O . VAL A 1 94 ? -5.473 -7.057 4.947 1.00 98.56 94 VAL A O 1
ATOM 773 N N . ARG A 1 95 ? -7.008 -5.443 5.223 1.00 98.56 95 ARG A N 1
ATOM 774 C CA . ARG A 1 95 ? -7.574 -5.550 3.879 1.00 98.56 95 ARG A CA 1
ATOM 775 C C . ARG A 1 95 ? -7.499 -4.220 3.157 1.00 98.56 95 ARG A C 1
ATOM 777 O O . ARG A 1 95 ? -7.768 -3.172 3.734 1.00 98.56 95 ARG A O 1
ATOM 784 N N . ILE A 1 96 ? -7.145 -4.296 1.889 1.00 98.56 96 ILE A N 1
ATOM 785 C CA . ILE A 1 96 ? -7.338 -3.241 0.907 1.00 98.56 96 ILE A CA 1
ATOM 786 C C . ILE A 1 96 ? -8.649 -3.576 0.217 1.00 98.56 96 ILE A C 1
ATOM 788 O O . ILE A 1 96 ? -8.821 -4.707 -0.234 1.00 98.56 96 ILE A O 1
ATOM 792 N N . GLU A 1 97 ? -9.565 -2.621 0.152 1.00 98.12 97 GLU A N 1
ATOM 793 C CA . GLU A 1 97 ? -10.850 -2.787 -0.519 1.00 98.12 97 GLU A CA 1
ATOM 794 C C . GLU A 1 97 ? -11.170 -1.588 -1.403 1.00 98.12 97 GLU A C 1
ATOM 796 O O . GLU A 1 97 ? -10.646 -0.490 -1.214 1.00 98.12 97 GLU A O 1
ATOM 801 N N . ASN A 1 98 ? -12.085 -1.789 -2.351 1.00 96.44 98 ASN A N 1
ATOM 802 C CA . ASN A 1 98 ? -12.622 -0.724 -3.196 1.00 96.44 98 ASN A CA 1
ATOM 803 C C . ASN A 1 98 ? -11.540 0.077 -3.936 1.00 96.44 98 ASN A C 1
ATOM 805 O O . ASN A 1 98 ? -11.733 1.269 -4.175 1.00 96.44 98 ASN A O 1
ATOM 809 N N . MET A 1 99 ? -10.437 -0.572 -4.333 1.00 96.06 99 MET A N 1
ATOM 810 C CA . MET A 1 99 ? -9.403 0.078 -5.139 1.00 96.06 99 MET A CA 1
ATOM 811 C C . MET A 1 99 ? -10.023 0.687 -6.402 1.00 96.06 99 MET A C 1
ATOM 813 O O . MET A 1 99 ? -10.865 0.071 -7.067 1.00 96.06 99 MET A O 1
ATOM 817 N N . THR A 1 100 ? -9.628 1.922 -6.695 1.00 94.50 100 THR A N 1
ATOM 818 C CA . THR A 1 100 ? -10.030 2.695 -7.871 1.00 94.50 100 THR A CA 1
ATOM 819 C C . THR A 1 100 ? -8.871 3.557 -8.356 1.00 94.50 100 THR A C 1
ATOM 821 O O . THR A 1 100 ? -7.971 3.913 -7.588 1.00 94.50 100 THR A O 1
ATOM 824 N N . VAL A 1 101 ? -8.908 3.887 -9.646 1.00 94.00 101 VAL A N 1
ATOM 825 C CA . VAL A 1 101 ? -7.942 4.759 -10.314 1.00 94.00 101 VAL A CA 1
ATOM 826 C C . VAL A 1 101 ? -8.677 5.981 -10.851 1.00 94.00 101 VAL A C 1
ATOM 828 O O . VAL A 1 101 ? -9.775 5.868 -11.392 1.00 94.00 101 VAL A O 1
ATOM 831 N N . GLU A 1 102 ? -8.067 7.151 -10.699 1.00 92.06 102 GLU A N 1
ATOM 832 C CA . GLU A 1 102 ? -8.499 8.395 -11.335 1.00 92.06 102 GLU A CA 1
ATOM 833 C C . GLU A 1 102 ? -7.385 8.957 -12.221 1.00 92.06 102 GLU A C 1
ATOM 835 O O . GLU A 1 102 ? -6.198 8.690 -12.007 1.00 92.06 102 GLU A O 1
ATOM 840 N N . ASN A 1 103 ? -7.776 9.790 -13.190 1.00 81.56 103 ASN A N 1
ATOM 841 C CA . ASN A 1 103 ? -6.873 10.501 -14.104 1.00 81.56 103 ASN A CA 1
ATOM 842 C C . ASN A 1 103 ? -5.972 9.578 -14.944 1.00 81.56 103 ASN A C 1
ATOM 844 O O . ASN A 1 103 ? -4.867 9.944 -15.328 1.00 81.56 103 ASN A O 1
ATOM 848 N N . SER A 1 104 ? -6.455 8.375 -15.249 1.00 76.31 104 SER A N 1
ATOM 849 C CA . SER A 1 104 ? -5.849 7.439 -16.194 1.00 76.31 104 SER A CA 1
ATOM 850 C C . SER A 1 104 ? -6.942 6.569 -16.799 1.00 76.31 104 SER A C 1
ATOM 852 O O . SER A 1 104 ? -7.985 6.367 -16.180 1.00 76.31 104 SER A O 1
ATOM 854 N N . ASP A 1 105 ? -6.693 6.001 -17.978 1.00 64.44 105 ASP A N 1
ATOM 855 C CA . ASP A 1 105 ? -7.515 4.894 -18.467 1.00 64.44 105 ASP A CA 1
ATOM 856 C C . ASP A 1 105 ? -7.384 3.728 -17.477 1.00 64.44 105 ASP A C 1
ATOM 858 O O . ASP A 1 105 ? -6.285 3.185 -17.310 1.00 64.44 105 ASP A O 1
ATOM 862 N N . ASN A 1 106 ? -8.487 3.340 -16.828 1.00 55.66 106 ASN A N 1
ATOM 863 C CA . ASN A 1 106 ? -8.502 2.274 -15.816 1.00 55.66 106 ASN A CA 1
ATOM 864 C C . ASN A 1 106 ? -7.906 0.955 -16.336 1.00 55.66 106 ASN A C 1
ATOM 866 O O . ASN A 1 106 ? -7.276 0.229 -15.580 1.00 55.66 106 ASN A O 1
ATOM 870 N N . ASN A 1 107 ? -8.018 0.682 -17.640 1.00 60.31 107 ASN A N 1
ATOM 871 C CA . ASN A 1 107 ? -7.514 -0.550 -18.255 1.00 60.31 107 ASN A CA 1
ATOM 872 C C . ASN A 1 107 ? -5.980 -0.610 -18.401 1.00 60.31 107 ASN A C 1
ATOM 874 O O . ASN A 1 107 ? -5.456 -1.645 -18.804 1.00 60.31 107 ASN A O 1
ATOM 878 N N . LYS A 1 108 ? -5.251 0.480 -18.122 1.00 79.81 108 LYS A N 1
ATOM 879 C CA . LYS A 1 108 ? -3.780 0.531 -18.249 1.00 79.81 108 LYS A CA 1
ATOM 880 C C . LYS A 1 108 ? -3.042 0.360 -16.923 1.00 79.81 108 LYS A C 1
ATOM 882 O O . LYS A 1 108 ? -1.832 0.154 -16.940 1.00 79.81 108 LYS A O 1
ATOM 887 N N . VAL A 1 109 ? -3.744 0.472 -15.796 1.00 92.56 109 VAL A N 1
ATOM 888 C CA . VAL A 1 109 ? -3.160 0.336 -14.458 1.00 92.56 109 VAL A CA 1
ATOM 889 C C . VAL A 1 109 ? -3.540 -1.026 -13.899 1.00 92.56 109 VAL A C 1
ATOM 891 O O . VAL A 1 109 ? -4.716 -1.365 -13.812 1.00 92.56 109 VAL A O 1
ATOM 894 N N . LYS A 1 110 ? -2.532 -1.805 -13.519 1.00 94.88 110 LYS A N 1
ATOM 895 C CA . LYS A 1 110 ? -2.679 -3.125 -12.906 1.00 94.88 110 LYS A CA 1
ATOM 896 C C . LYS A 1 110 ? -2.178 -3.085 -11.464 1.00 94.88 110 LYS A C 1
ATOM 898 O O . LYS A 1 110 ? -1.218 -2.369 -11.166 1.00 94.88 110 LYS A O 1
ATOM 903 N N . PHE A 1 111 ? -2.794 -3.870 -10.585 1.00 96.56 111 PHE A N 1
ATOM 904 C CA . PHE A 1 111 ? -2.356 -4.022 -9.200 1.00 96.56 111 PHE A CA 1
ATOM 905 C C . PHE A 1 111 ? -1.857 -5.437 -8.945 1.00 96.56 111 PHE A C 1
ATOM 907 O O . PHE A 1 111 ? -2.526 -6.402 -9.303 1.00 96.56 111 PHE A O 1
ATOM 914 N N . TYR A 1 112 ? -0.693 -5.549 -8.313 1.00 97.69 112 TYR A N 1
ATOM 915 C CA . TYR A 1 112 ? -0.032 -6.820 -8.058 1.00 97.69 112 TYR A CA 1
ATOM 916 C C . TYR A 1 112 ? 0.150 -7.040 -6.563 1.00 97.69 112 TYR A C 1
ATOM 918 O O . TYR A 1 112 ? 0.627 -6.161 -5.835 1.00 97.69 112 TYR A O 1
ATOM 926 N N . MET A 1 113 ? -0.211 -8.237 -6.115 1.00 97.50 113 MET A N 1
ATOM 927 C CA . MET A 1 113 ? 0.206 -8.749 -4.820 1.00 97.50 113 MET A CA 1
ATOM 928 C C . MET A 1 113 ? 1.646 -9.279 -4.905 1.00 97.50 113 MET A C 1
ATOM 930 O O . MET A 1 113 ? 2.148 -9.527 -6.006 1.00 97.50 113 MET A O 1
ATOM 934 N N . PRO A 1 114 ? 2.338 -9.450 -3.770 1.00 97.12 114 PRO A N 1
ATOM 935 C CA . PRO A 1 114 ? 3.669 -10.031 -3.773 1.00 97.12 114 PRO A CA 1
ATOM 936 C C . PRO A 1 114 ? 3.702 -11.435 -4.383 1.00 97.12 114 PRO A C 1
ATOM 938 O O . PRO A 1 114 ? 2.802 -12.251 -4.188 1.00 97.12 114 PRO A O 1
ATOM 941 N N . ASN A 1 115 ? 4.787 -11.717 -5.091 1.00 93.81 115 ASN A N 1
ATOM 942 C CA . ASN A 1 115 ? 5.082 -13.000 -5.699 1.00 93.81 115 ASN A CA 1
ATOM 943 C C . ASN A 1 115 ? 5.338 -14.069 -4.624 1.00 93.81 115 ASN A C 1
ATOM 945 O O . ASN A 1 115 ? 6.267 -13.948 -3.824 1.00 93.81 115 ASN A O 1
ATOM 949 N N . SER A 1 116 ? 4.560 -15.150 -4.653 1.00 90.56 116 SER A N 1
ATOM 950 C CA . SER A 1 116 ? 4.711 -16.306 -3.758 1.00 90.56 116 SER A CA 1
ATOM 951 C C . SER A 1 116 ? 5.813 -17.288 -4.182 1.00 90.56 116 SER A C 1
ATOM 953 O O . SER A 1 116 ? 6.113 -18.235 -3.455 1.00 90.56 116 SER A O 1
ATOM 955 N N . GLY A 1 117 ? 6.427 -17.077 -5.348 1.00 87.69 117 GLY A N 1
ATOM 956 C CA . GLY A 1 117 ? 7.492 -17.913 -5.886 1.00 87.69 117 GLY A CA 1
ATOM 957 C C . GLY A 1 117 ? 8.806 -17.852 -5.098 1.00 87.69 117 GLY A C 1
ATOM 958 O O . GLY A 1 117 ? 9.068 -16.951 -4.295 1.00 87.69 117 GLY A O 1
ATOM 959 N N . SER A 1 118 ? 9.682 -18.819 -5.376 1.00 76.88 118 SER A N 1
ATOM 960 C CA . SER A 1 118 ? 10.985 -18.989 -4.717 1.00 76.88 118 SER A CA 1
ATOM 961 C C . SER A 1 118 ? 12.063 -17.991 -5.157 1.00 76.88 118 SER A C 1
ATOM 963 O O . SER A 1 118 ? 13.147 -18.000 -4.587 1.00 76.88 118 SER A O 1
ATOM 965 N N . GLY A 1 119 ? 11.794 -17.154 -6.163 1.00 79.00 119 GLY A N 1
ATOM 966 C CA . GLY A 1 119 ? 12.737 -16.139 -6.640 1.00 79.00 119 GLY A CA 1
ATOM 967 C C . GLY A 1 119 ? 12.873 -14.936 -5.701 1.00 79.00 119 GLY A C 1
ATOM 968 O O . GLY A 1 119 ? 12.043 -14.716 -4.813 1.00 79.00 119 GLY A O 1
ATOM 969 N N . ASP A 1 120 ? 13.901 -14.124 -5.946 1.00 80.81 120 ASP A N 1
ATOM 970 C CA . ASP A 1 120 ? 14.234 -12.963 -5.109 1.00 80.81 120 ASP A CA 1
ATOM 971 C C . ASP A 1 120 ? 13.332 -11.746 -5.367 1.00 80.81 120 ASP A C 1
ATOM 973 O O . ASP A 1 120 ? 13.189 -10.883 -4.501 1.00 80.81 120 ASP A O 1
ATOM 977 N N . SER A 1 121 ? 12.683 -11.671 -6.537 1.00 88.31 121 SER A N 1
ATOM 978 C CA . SER A 1 121 ? 11.798 -10.547 -6.856 1.00 88.31 121 SER A CA 1
ATOM 979 C C . SER A 1 121 ? 10.492 -10.625 -6.072 1.00 88.31 121 SER A C 1
ATOM 981 O O . SER A 1 121 ? 9.725 -11.585 -6.208 1.00 88.31 121 SER A O 1
ATOM 983 N N . LEU A 1 122 ? 10.217 -9.574 -5.294 1.00 93.69 122 LEU A N 1
ATOM 984 C CA . LEU A 1 122 ? 8.982 -9.430 -4.524 1.00 93.69 122 LEU A CA 1
ATOM 985 C C . LEU A 1 122 ? 7.751 -9.276 -5.422 1.00 93.69 122 LEU A C 1
ATOM 987 O O . LEU A 1 122 ? 6.669 -9.689 -5.028 1.00 93.69 122 LEU A O 1
ATOM 991 N N . PHE A 1 123 ? 7.909 -8.717 -6.621 1.00 95.38 123 PHE A N 1
ATOM 992 C CA . PHE A 1 123 ? 6.831 -8.542 -7.591 1.00 95.38 123 PHE A CA 1
ATOM 993 C C . PHE A 1 123 ? 7.235 -9.102 -8.950 1.00 95.38 123 PHE A C 1
ATOM 995 O O . PHE A 1 123 ? 8.394 -9.008 -9.357 1.00 95.38 123 PHE A O 1
ATOM 1002 N N . VAL A 1 124 ? 6.267 -9.676 -9.658 1.00 92.94 124 VAL A N 1
ATOM 1003 C CA . VAL A 1 124 ? 6.417 -10.142 -11.040 1.00 92.94 124 VAL A CA 1
ATOM 1004 C C . VAL A 1 124 ? 5.158 -9.782 -11.823 1.00 92.94 124 VAL A C 1
ATOM 1006 O O . VAL A 1 124 ? 4.064 -9.755 -11.262 1.00 92.94 124 VAL A O 1
ATOM 1009 N N . TYR A 1 125 ? 5.311 -9.509 -13.118 1.00 91.62 125 TYR A N 1
ATOM 1010 C CA . TYR A 1 125 ? 4.212 -9.129 -14.012 1.00 91.62 125 TYR A CA 1
ATOM 1011 C C . TYR A 1 125 ? 3.493 -10.357 -14.587 1.00 91.62 125 TYR A C 1
ATOM 1013 O O . TYR A 1 125 ? 3.375 -10.505 -15.801 1.00 91.62 125 TYR A O 1
ATOM 1021 N N . ASP A 1 126 ? 3.062 -11.258 -13.706 1.00 91.56 126 ASP A N 1
ATOM 1022 C CA . ASP A 1 126 ? 2.245 -12.420 -14.058 1.00 91.56 126 ASP A CA 1
ATOM 1023 C C . ASP A 1 126 ? 0.800 -12.178 -13.613 1.00 91.56 126 ASP A C 1
ATOM 1025 O O . ASP A 1 126 ? 0.554 -11.683 -12.507 1.00 91.56 126 ASP A O 1
ATOM 1029 N N . ASP A 1 127 ? -0.154 -12.529 -14.475 1.00 93.44 127 ASP A N 1
ATOM 1030 C CA . ASP A 1 127 ? -1.577 -12.330 -14.221 1.00 93.44 127 ASP A CA 1
ATOM 1031 C C . ASP A 1 127 ? -2.063 -13.109 -12.979 1.00 93.44 127 ASP A C 1
ATOM 1033 O O . ASP A 1 127 ? -3.031 -12.693 -12.345 1.00 93.44 127 ASP A O 1
ATOM 1037 N N . MET A 1 128 ? -1.364 -14.174 -12.555 1.00 94.69 128 MET A N 1
ATOM 1038 C CA . MET A 1 128 ? -1.686 -14.906 -11.319 1.00 94.69 128 MET A CA 1
ATOM 1039 C C . MET A 1 128 ? -1.497 -14.081 -10.038 1.00 94.69 128 MET A C 1
ATOM 1041 O O . MET A 1 128 ? -2.076 -14.411 -9.003 1.00 94.69 128 MET A O 1
ATOM 1045 N N . TYR A 1 129 ? -0.680 -13.026 -10.095 1.00 96.19 129 TYR A N 1
ATOM 1046 C CA . TYR A 1 129 ? -0.436 -12.117 -8.974 1.00 96.19 129 TYR A CA 1
ATOM 1047 C C . TYR A 1 129 ? -1.252 -10.830 -9.075 1.00 96.19 129 TYR A C 1
ATOM 1049 O O . TYR A 1 129 ? -1.057 -9.920 -8.269 1.00 96.19 129 TYR A O 1
ATOM 1057 N N . LEU A 1 130 ? -2.177 -10.733 -10.032 1.00 96.00 130 LEU A N 1
ATOM 1058 C CA . LEU A 1 130 ? -3.095 -9.608 -10.096 1.00 96.00 130 LEU A CA 1
ATOM 1059 C C . LEU A 1 130 ? -4.162 -9.701 -9.011 1.00 96.00 130 LEU A C 1
ATOM 1061 O O . LEU A 1 130 ? -4.728 -10.762 -8.747 1.00 96.00 130 LEU A O 1
ATOM 1065 N N . PHE A 1 131 ? -4.497 -8.550 -8.442 1.00 96.00 131 PHE A N 1
ATOM 1066 C CA . PHE A 1 131 ? -5.756 -8.367 -7.736 1.00 96.00 131 PHE A CA 1
ATOM 1067 C C . PHE A 1 131 ? -6.502 -7.186 -8.352 1.00 96.00 131 PHE A C 1
ATOM 1069 O O . PHE A 1 131 ? -5.897 -6.222 -8.810 1.00 96.00 131 PHE A O 1
ATOM 1076 N N . ASP A 1 132 ? -7.828 -7.280 -8.393 1.00 90.50 132 ASP A N 1
ATOM 1077 C CA . ASP A 1 132 ? -8.667 -6.252 -9.011 1.00 90.50 132 ASP A CA 1
ATOM 1078 C C . ASP A 1 132 ? -8.907 -5.094 -8.031 1.00 90.50 132 ASP A C 1
ATOM 1080 O O . ASP A 1 132 ? -8.291 -4.032 -8.121 1.00 90.50 132 ASP A O 1
ATOM 1084 N N . ARG A 1 133 ? -9.765 -5.324 -7.028 1.00 93.75 133 ARG A N 1
ATOM 1085 C CA . ARG A 1 133 ? -10.180 -4.273 -6.081 1.00 93.75 133 ARG A CA 1
ATOM 1086 C C . ARG A 1 133 ? -9.820 -4.532 -4.633 1.00 93.75 133 ARG A C 1
ATOM 1088 O O . ARG A 1 133 ? -9.770 -3.584 -3.848 1.00 93.75 133 ARG A O 1
ATOM 1095 N N . ASN A 1 134 ? -9.600 -5.801 -4.297 1.00 97.62 134 ASN A N 1
ATOM 1096 C CA . ASN A 1 134 ? -9.492 -6.260 -2.925 1.00 97.62 134 ASN A CA 1
ATOM 1097 C C . ASN A 1 134 ? -8.245 -7.129 -2.740 1.00 97.62 134 ASN A C 1
ATOM 1099 O O . ASN A 1 134 ? -8.009 -8.040 -3.531 1.00 97.62 134 ASN A O 1
ATOM 1103 N N . LEU A 1 135 ? -7.496 -6.890 -1.665 1.00 98.44 135 LEU A N 1
ATOM 1104 C CA . LEU A 1 135 ? -6.349 -7.699 -1.248 1.00 98.44 135 LEU A CA 1
ATOM 1105 C C . LEU A 1 135 ? -6.395 -7.872 0.269 1.00 98.44 135 LEU A C 1
ATOM 1107 O O . LEU A 1 135 ? -6.627 -6.910 0.995 1.00 98.44 135 LEU A O 1
ATOM 1111 N N . THR A 1 136 ? -6.195 -9.092 0.762 1.00 98.50 136 THR A N 1
ATOM 1112 C CA . THR A 1 136 ? -6.295 -9.401 2.195 1.00 98.50 136 THR A CA 1
ATOM 1113 C C . THR A 1 136 ? -5.001 -10.003 2.709 1.00 98.50 136 THR A C 1
ATOM 1115 O O . THR A 1 136 ? -4.559 -11.033 2.211 1.00 98.50 136 THR A O 1
ATOM 1118 N N . TYR A 1 137 ? -4.461 -9.390 3.757 1.00 98.75 137 TYR A N 1
ATOM 1119 C CA . TYR A 1 137 ? -3.407 -9.943 4.589 1.00 98.75 137 TYR A CA 1
ATOM 1120 C C . TYR A 1 137 ? -4.018 -10.555 5.843 1.00 98.75 137 TYR A C 1
ATOM 1122 O O . TYR A 1 137 ? -4.715 -9.870 6.592 1.00 98.75 137 TYR A O 1
ATOM 1130 N N . GLN A 1 138 ? -3.760 -11.835 6.083 1.00 98.56 138 GLN A N 1
ATOM 1131 C CA . GLN A 1 138 ? -4.204 -12.526 7.292 1.00 98.56 138 GLN A CA 1
ATOM 1132 C C . GLN A 1 138 ? -3.189 -12.348 8.418 1.00 98.56 138 GLN A C 1
ATOM 1134 O O . GLN A 1 138 ? -1.992 -12.193 8.180 1.00 98.56 138 GLN A O 1
ATOM 1139 N N . ALA A 1 139 ? -3.643 -12.397 9.664 1.00 97.50 139 ALA A N 1
ATOM 1140 C CA . ALA A 1 139 ? -2.731 -12.361 10.793 1.00 97.50 139 ALA A CA 1
ATOM 1141 C C . ALA A 1 139 ? -1.843 -13.617 10.834 1.00 97.50 139 ALA A C 1
ATOM 1143 O O . ALA A 1 139 ? -2.317 -14.752 10.751 1.00 97.50 139 ALA A O 1
ATOM 1144 N N . GLY A 1 140 ? -0.542 -13.401 10.990 1.00 97.31 140 GLY A N 1
ATOM 1145 C CA . GLY A 1 140 ? 0.488 -14.412 11.177 1.00 97.31 140 GLY A CA 1
ATOM 1146 C C . GLY A 1 140 ? 1.310 -14.151 12.437 1.00 97.31 140 GLY A C 1
ATOM 1147 O O . GLY A 1 140 ? 1.099 -13.179 13.162 1.00 97.31 140 GLY A O 1
ATOM 1148 N N . VAL A 1 141 ? 2.268 -15.039 12.706 1.00 95.75 141 VAL A N 1
ATOM 1149 C CA . VAL A 1 141 ? 3.237 -14.853 13.802 1.00 95.75 141 VAL A CA 1
ATOM 1150 C C . VAL A 1 141 ? 4.202 -13.708 13.479 1.00 95.75 141 VAL A C 1
ATOM 1152 O O . VAL A 1 141 ? 4.553 -12.929 14.357 1.00 95.75 141 VAL A O 1
ATOM 1155 N N . ILE A 1 142 ? 4.597 -13.605 12.211 1.00 95.25 142 ILE A N 1
ATOM 1156 C CA . ILE A 1 142 ? 5.466 -12.569 11.654 1.00 95.25 142 ILE A CA 1
ATOM 1157 C C . ILE A 1 142 ? 4.893 -12.084 10.322 1.00 95.25 142 ILE A C 1
ATOM 1159 O O . ILE A 1 142 ? 3.991 -12.717 9.761 1.00 95.25 142 ILE A O 1
ATOM 1163 N N . ASP A 1 143 ? 5.455 -10.992 9.819 1.00 95.81 143 ASP A N 1
ATOM 1164 C CA . ASP A 1 143 ? 5.197 -10.514 8.466 1.00 95.81 143 ASP A CA 1
ATOM 1165 C C . ASP A 1 143 ? 5.730 -11.506 7.437 1.00 95.81 143 ASP A C 1
ATOM 1167 O O . ASP A 1 143 ? 6.877 -11.948 7.507 1.00 95.81 143 ASP A O 1
ATOM 1171 N N . ASP A 1 144 ? 4.897 -11.820 6.452 1.00 96.62 144 ASP A N 1
ATOM 1172 C CA . ASP A 1 144 ? 5.303 -12.559 5.268 1.00 96.62 144 ASP A CA 1
ATOM 1173 C C . ASP A 1 144 ? 4.481 -12.072 4.077 1.00 96.62 144 ASP A C 1
ATOM 1175 O O . ASP A 1 144 ? 3.348 -12.496 3.835 1.00 96.62 144 ASP A O 1
ATOM 1179 N N . ALA A 1 145 ? 5.077 -11.153 3.321 1.00 95.88 145 ALA A N 1
ATOM 1180 C CA . ALA A 1 145 ? 4.449 -10.556 2.156 1.00 95.88 145 ALA A CA 1
ATOM 1181 C C . ALA A 1 145 ? 4.073 -11.601 1.093 1.00 95.88 145 ALA A C 1
ATOM 1183 O O . ALA A 1 145 ? 3.012 -11.480 0.486 1.00 95.88 145 ALA A O 1
ATOM 1184 N N . LYS A 1 146 ? 4.901 -12.641 0.909 1.00 95.06 146 LYS A N 1
ATOM 1185 C CA . LYS A 1 146 ? 4.724 -13.672 -0.126 1.00 95.06 146 LYS A CA 1
ATOM 1186 C C . LYS A 1 146 ? 3.541 -14.593 0.155 1.00 95.06 146 LYS A C 1
ATOM 1188 O O . LYS A 1 146 ? 2.937 -15.115 -0.779 1.00 95.06 146 LYS A O 1
ATOM 1193 N N . THR A 1 147 ? 3.207 -14.794 1.430 1.00 96.00 147 THR A N 1
ATOM 1194 C CA . THR A 1 147 ? 2.029 -15.573 1.849 1.00 96.00 147 THR A CA 1
ATOM 1195 C C . THR A 1 147 ? 0.868 -14.704 2.329 1.00 96.00 147 THR A C 1
ATOM 1197 O O . THR A 1 147 ? -0.095 -15.231 2.885 1.00 96.00 147 THR A O 1
ATOM 1200 N N . LEU A 1 148 ? 0.936 -13.388 2.085 1.00 98.12 148 LEU A N 1
ATOM 1201 C CA . LEU A 1 148 ? -0.058 -12.399 2.505 1.00 98.12 148 LEU A CA 1
ATOM 1202 C C . LEU A 1 148 ? -0.361 -12.474 4.005 1.00 98.12 148 LEU A C 1
ATOM 1204 O O . LEU A 1 148 ? -1.518 -12.536 4.429 1.00 98.12 148 LEU A O 1
ATOM 1208 N N . LYS A 1 149 ? 0.692 -12.475 4.824 1.00 98.38 149 LYS A N 1
ATOM 1209 C CA . LYS A 1 149 ? 0.586 -12.435 6.282 1.00 98.38 149 LYS A CA 1
ATOM 1210 C C . LYS A 1 149 ? 1.166 -11.157 6.859 1.00 98.38 149 LYS A C 1
ATOM 1212 O O . LYS A 1 149 ? 2.210 -10.683 6.418 1.00 98.38 149 LYS A O 1
ATOM 1217 N N . ILE A 1 150 ? 0.493 -10.638 7.876 1.00 98.44 150 ILE A N 1
ATOM 1218 C CA . ILE A 1 150 ? 0.966 -9.547 8.730 1.00 98.44 150 ILE A CA 1
ATOM 1219 C C . ILE A 1 150 ? 1.052 -10.044 10.171 1.00 98.44 150 ILE A C 1
ATOM 1221 O O . ILE A 1 150 ? 0.160 -10.755 10.632 1.00 98.44 150 ILE A O 1
ATOM 1225 N N . GLY A 1 151 ? 2.100 -9.670 10.900 1.00 98.12 151 GLY A N 1
ATOM 1226 C CA . GLY A 1 151 ? 2.253 -9.987 12.313 1.00 98.12 151 GLY A CA 1
ATOM 1227 C C . GLY A 1 151 ? 1.021 -9.582 13.124 1.00 98.12 151 GLY A C 1
ATOM 1228 O O . GLY A 1 151 ? 0.497 -8.474 13.013 1.00 98.12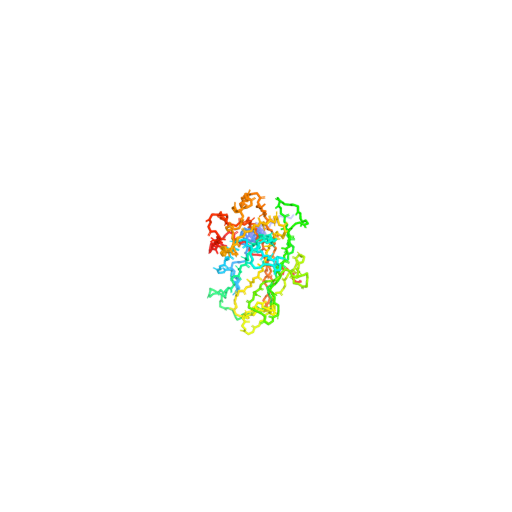 151 GLY A O 1
ATOM 1229 N N . ASN A 1 152 ? 0.542 -10.475 13.986 1.00 96.56 152 ASN A N 1
ATOM 1230 C CA . ASN A 1 152 ? -0.667 -10.245 14.783 1.00 96.56 152 ASN A CA 1
ATOM 1231 C C . ASN A 1 152 ? -0.532 -9.118 15.837 1.00 96.56 152 ASN A C 1
ATOM 1233 O O . ASN A 1 152 ? -1.522 -8.753 16.477 1.00 96.56 152 ASN A O 1
ATOM 1237 N N . GLN A 1 153 ? 0.675 -8.579 16.040 1.00 95.56 153 GLN A N 1
ATOM 1238 C CA . GLN A 1 153 ? 0.985 -7.421 16.892 1.00 95.56 153 GLN A CA 1
ATOM 1239 C C . GLN A 1 153 ? 1.375 -6.168 16.091 1.00 95.56 153 GLN A C 1
ATOM 1241 O O . GLN A 1 153 ? 1.852 -5.194 16.671 1.00 95.56 153 GLN A O 1
ATOM 1246 N N . GLY A 1 154 ? 1.121 -6.162 14.785 1.00 95.69 154 GLY A N 1
ATOM 1247 C CA . GLY A 1 154 ? 1.566 -5.119 13.870 1.00 95.69 154 GLY A CA 1
ATOM 1248 C C . GLY A 1 154 ? 2.632 -5.646 12.918 1.00 95.69 154 GLY A C 1
ATOM 1249 O O . GLY A 1 154 ? 3.177 -6.733 13.112 1.00 95.69 154 GLY A O 1
ATOM 1250 N N . GLY A 1 155 ? 2.895 -4.869 11.877 1.00 97.75 155 GLY A N 1
ATOM 1251 C CA . GLY A 1 155 ? 3.716 -5.287 10.757 1.00 97.75 155 GLY A CA 1
ATOM 1252 C C . GLY A 1 155 ? 3.516 -4.423 9.522 1.00 97.75 155 GLY A C 1
ATOM 1253 O O . GLY A 1 155 ? 2.910 -3.352 9.589 1.00 97.75 155 GLY A O 1
ATOM 1254 N N . THR A 1 156 ? 4.031 -4.884 8.388 1.00 98.25 156 THR A N 1
ATOM 1255 C CA . THR A 1 156 ? 3.976 -4.167 7.110 1.00 98.25 156 THR A CA 1
ATOM 1256 C C . THR A 1 156 ? 3.288 -5.002 6.038 1.00 98.25 156 THR A C 1
ATOM 1258 O O . THR A 1 156 ? 3.705 -6.122 5.751 1.00 98.25 156 THR A O 1
ATOM 1261 N N . ILE A 1 157 ? 2.270 -4.428 5.396 1.00 98.62 157 ILE A N 1
ATOM 1262 C CA . ILE A 1 157 ? 1.700 -4.964 4.152 1.00 98.62 157 ILE A CA 1
ATOM 1263 C C . ILE A 1 157 ? 2.256 -4.203 2.950 1.00 98.62 157 ILE A C 1
ATOM 1265 O O . ILE A 1 157 ? 2.678 -3.052 3.087 1.00 98.62 157 ILE A O 1
ATOM 1269 N N . VAL A 1 158 ? 2.246 -4.824 1.769 1.00 98.56 158 VAL A N 1
ATOM 1270 C CA . VAL A 1 158 ? 2.778 -4.200 0.555 1.00 98.56 158 VAL A CA 1
ATOM 1271 C C . VAL A 1 158 ? 2.032 -4.639 -0.698 1.00 98.56 158 VAL A C 1
ATOM 1273 O O . VAL A 1 158 ? 1.734 -5.811 -0.875 1.00 98.56 158 VAL A O 1
ATOM 1276 N N . PHE A 1 159 ? 1.771 -3.714 -1.609 1.00 98.69 159 PHE A N 1
ATOM 1277 C CA . PHE A 1 159 ? 1.271 -4.037 -2.943 1.00 98.69 159 PHE A CA 1
ATOM 1278 C C . PHE A 1 159 ? 1.908 -3.125 -3.987 1.00 98.69 159 PHE A C 1
ATOM 1280 O O . PHE A 1 159 ? 2.404 -2.046 -3.658 1.00 98.69 159 PHE A O 1
ATOM 1287 N N . ARG A 1 160 ? 1.880 -3.556 -5.248 1.00 98.31 160 ARG A N 1
ATOM 1288 C CA . ARG A 1 160 ? 2.373 -2.781 -6.387 1.00 98.31 160 ARG A CA 1
ATOM 1289 C C . ARG A 1 160 ? 1.210 -2.289 -7.230 1.00 98.31 160 ARG A C 1
ATOM 1291 O O . ARG A 1 160 ? 0.267 -3.028 -7.493 1.00 98.31 160 ARG A O 1
ATOM 1298 N N . THR A 1 161 ? 1.309 -1.060 -7.710 1.00 97.12 161 THR A N 1
ATOM 1299 C CA . THR A 1 161 ? 0.526 -0.554 -8.838 1.00 97.12 161 THR A CA 1
ATOM 1300 C C . THR A 1 161 ? 1.472 -0.303 -10.006 1.00 97.12 161 THR A C 1
ATOM 1302 O O . THR A 1 161 ? 2.602 0.139 -9.795 1.00 97.12 161 THR A O 1
ATOM 1305 N N . ALA A 1 162 ? 1.075 -0.656 -11.225 1.00 95.62 162 ALA A N 1
ATOM 1306 C CA . ALA A 1 162 ? 1.945 -0.531 -12.385 1.00 95.62 162 ALA A CA 1
ATOM 1307 C C . ALA A 1 162 ? 1.185 -0.198 -13.668 1.00 95.62 162 ALA A C 1
ATOM 1309 O O . ALA A 1 162 ? 0.095 -0.716 -13.921 1.00 95.62 162 ALA A O 1
ATOM 1310 N N . LYS A 1 163 ? 1.824 0.615 -14.510 1.00 93.56 163 LYS A N 1
ATOM 1311 C CA . LYS A 1 163 ? 1.503 0.764 -15.928 1.00 93.56 163 LYS A CA 1
ATOM 1312 C C . LYS A 1 163 ? 2.506 -0.066 -16.719 1.00 93.56 163 LYS A C 1
ATOM 1314 O O . LYS A 1 163 ? 3.688 0.271 -16.777 1.00 93.56 163 LYS A O 1
ATOM 1319 N N . THR A 1 164 ? 2.041 -1.169 -17.292 1.00 90.81 164 THR A N 1
ATOM 1320 C CA . THR A 1 164 ? 2.892 -2.093 -18.054 1.00 90.81 164 THR A CA 1
ATOM 1321 C C . THR A 1 164 ? 2.959 -1.712 -19.528 1.00 90.81 164 THR A C 1
ATOM 1323 O O . THR A 1 164 ? 1.969 -1.213 -20.065 1.00 90.81 164 THR A O 1
ATOM 1326 N N . ASN A 1 165 ? 4.077 -2.011 -20.190 1.00 89.31 165 ASN A N 1
ATOM 1327 C CA . ASN A 1 165 ? 4.294 -1.790 -21.625 1.00 89.31 165 ASN A CA 1
ATOM 1328 C C . ASN A 1 165 ? 4.027 -0.337 -22.056 1.00 89.31 165 ASN A C 1
ATOM 1330 O O . ASN A 1 165 ? 3.337 -0.079 -23.043 1.00 89.31 165 ASN A O 1
ATOM 1334 N N . ILE A 1 166 ? 4.542 0.627 -21.289 1.00 92.12 166 ILE A N 1
ATOM 1335 C CA . ILE A 1 166 ? 4.333 2.060 -21.558 1.00 92.12 166 ILE A CA 1
ATOM 1336 C C . ILE A 1 166 ? 5.177 2.572 -22.727 1.00 92.12 166 ILE A C 1
ATOM 1338 O O . ILE A 1 166 ? 4.820 3.571 -23.347 1.00 92.12 166 ILE A O 1
ATOM 1342 N N . ALA A 1 167 ? 6.286 1.895 -23.018 1.00 92.44 167 ALA A N 1
ATOM 1343 C CA . ALA A 1 167 ? 7.168 2.165 -24.141 1.00 92.44 167 ALA A CA 1
ATOM 1344 C C . ALA A 1 167 ? 8.060 0.956 -24.420 1.00 92.44 167 ALA A C 1
ATOM 1346 O O . ALA A 1 167 ? 8.197 0.063 -23.583 1.00 92.44 167 ALA A O 1
ATOM 1347 N N . ASN A 1 168 ? 8.709 0.984 -25.579 1.00 93.25 168 ASN A N 1
ATOM 1348 C CA . ASN A 1 168 ? 9.780 0.071 -25.930 1.00 93.25 168 ASN A CA 1
ATOM 1349 C C . ASN A 1 168 ? 11.066 0.874 -26.165 1.00 93.25 168 ASN A C 1
ATOM 1351 O O . ASN A 1 168 ? 11.050 1.873 -26.886 1.00 93.25 168 ASN A O 1
ATOM 1355 N N . TYR A 1 169 ? 12.164 0.445 -25.549 1.00 91.25 169 TYR A N 1
ATOM 1356 C CA . TYR A 1 169 ? 13.497 0.973 -25.813 1.00 91.25 169 TYR A CA 1
ATOM 1357 C C . TYR A 1 169 ? 14.297 -0.038 -26.630 1.00 91.25 169 TYR A C 1
ATOM 1359 O O . TYR A 1 169 ? 14.490 -1.175 -26.197 1.00 91.25 169 TYR A O 1
ATOM 1367 N N . SER A 1 170 ? 14.795 0.397 -27.786 1.00 90.06 170 SER A N 1
ATOM 1368 C CA . SER A 1 170 ? 15.595 -0.430 -28.686 1.00 90.06 170 SER A CA 1
ATOM 1369 C C . SER A 1 170 ? 16.921 0.249 -29.025 1.00 90.06 170 SER A C 1
ATOM 1371 O O . SER A 1 170 ? 16.933 1.412 -29.427 1.00 90.06 170 SER A O 1
ATOM 1373 N N . ALA A 1 171 ? 18.034 -0.474 -28.878 1.00 89.00 171 ALA A N 1
ATOM 1374 C CA . ALA A 1 171 ? 19.372 0.020 -29.208 1.00 89.00 171 ALA A CA 1
ATOM 1375 C C . ALA A 1 171 ? 20.343 -1.122 -29.537 1.00 89.00 171 ALA A C 1
ATOM 1377 O O . ALA A 1 171 ? 20.255 -2.203 -28.959 1.00 89.00 171 ALA A O 1
ATOM 1378 N N . GLU A 1 172 ? 21.311 -0.863 -30.417 1.00 88.25 172 GLU A N 1
ATOM 1379 C CA . GLU A 1 172 ? 22.464 -1.744 -30.644 1.00 88.25 172 GLU A CA 1
ATOM 1380 C C . GLU A 1 172 ? 23.649 -1.203 -29.836 1.00 88.25 172 GLU A C 1
ATOM 1382 O O . GLU A 1 172 ? 24.315 -0.250 -30.241 1.00 88.25 172 GLU A O 1
ATOM 1387 N N . SER A 1 173 ? 23.862 -1.744 -28.638 1.00 80.62 173 SER A N 1
ATOM 1388 C CA . SER A 1 173 ? 24.907 -1.289 -27.721 1.00 80.62 173 SER A CA 1
ATOM 1389 C C . SER A 1 173 ? 25.295 -2.389 -26.740 1.00 80.62 173 SER A C 1
ATOM 1391 O O . SER A 1 173 ? 24.448 -3.138 -26.264 1.00 80.62 173 SER A O 1
ATOM 1393 N N . LYS A 1 174 ? 26.586 -2.437 -26.391 1.00 72.75 174 LYS A N 1
ATOM 1394 C CA . LYS A 1 174 ? 27.119 -3.276 -25.305 1.00 72.75 174 LYS A CA 1
ATOM 1395 C C . LYS A 1 174 ? 27.120 -2.568 -23.947 1.00 72.75 174 LYS A C 1
ATOM 1397 O O . LYS A 1 174 ? 27.542 -3.156 -22.954 1.00 72.75 174 LYS A O 1
ATOM 1402 N N . GLU A 1 175 ? 26.716 -1.300 -23.899 1.00 82.06 175 GLU A N 1
ATOM 1403 C CA . GLU A 1 175 ? 26.662 -0.549 -22.649 1.00 82.06 175 GLU A CA 1
ATOM 1404 C C . GLU A 1 175 ? 25.590 -1.126 -21.723 1.00 82.06 175 GLU A C 1
ATOM 1406 O O . GLU A 1 175 ? 24.488 -1.479 -22.150 1.00 82.06 175 GLU A O 1
ATOM 1411 N N . SER A 1 176 ? 25.926 -1.229 -20.438 1.00 80.81 176 SER A N 1
ATOM 1412 C CA . SER A 1 176 ? 25.004 -1.704 -19.413 1.00 80.81 176 SER A CA 1
ATOM 1413 C C . SER A 1 176 ? 23.851 -0.723 -19.225 1.00 80.81 176 SER A C 1
ATOM 1415 O O . SER A 1 176 ? 24.076 0.481 -19.095 1.00 80.81 176 SER A O 1
ATOM 1417 N N . ILE A 1 177 ? 22.634 -1.248 -19.115 1.00 83.44 177 ILE A N 1
ATOM 1418 C CA . ILE A 1 177 ? 21.429 -0.460 -18.860 1.00 83.44 177 ILE A CA 1
ATOM 1419 C C . ILE A 1 177 ? 21.010 -0.561 -17.396 1.00 83.44 177 ILE A C 1
ATOM 1421 O O . ILE A 1 177 ? 21.001 -1.640 -16.803 1.00 83.44 177 ILE A O 1
ATOM 1425 N N . ASN A 1 178 ? 20.610 0.578 -16.829 1.00 86.50 178 ASN A N 1
ATOM 1426 C CA . ASN A 1 178 ? 19.985 0.640 -15.514 1.00 86.50 178 ASN A CA 1
ATOM 1427 C C . ASN A 1 178 ? 18.494 0.307 -15.631 1.00 86.50 178 ASN A C 1
ATOM 1429 O O . ASN A 1 178 ? 17.750 1.037 -16.279 1.00 86.50 178 ASN A O 1
ATOM 1433 N N . TYR A 1 179 ? 18.047 -0.756 -14.964 1.00 89.88 179 TYR A N 1
ATOM 1434 C CA . TYR A 1 179 ? 16.633 -1.141 -14.890 1.00 89.88 179 TYR A CA 1
ATOM 1435 C C . TYR A 1 179 ? 15.919 -0.366 -13.776 1.00 89.88 179 TYR A C 1
ATOM 1437 O O . TYR A 1 179 ? 15.544 -0.923 -12.747 1.00 89.88 179 TYR A O 1
ATOM 1445 N N . ASN A 1 180 ? 15.810 0.949 -13.960 1.00 94.62 180 ASN A N 1
ATOM 1446 C CA . ASN A 1 180 ? 15.092 1.856 -13.069 1.00 94.62 180 ASN A CA 1
ATOM 1447 C C . ASN A 1 180 ? 14.391 2.970 -13.876 1.00 94.62 180 ASN A C 1
ATOM 1449 O O . ASN A 1 180 ? 14.367 2.943 -15.108 1.00 94.62 180 ASN A O 1
ATOM 1453 N N . GLY A 1 181 ? 13.842 3.978 -13.193 1.00 94.69 181 GLY A N 1
ATOM 1454 C CA . GLY A 1 181 ? 13.176 5.131 -13.805 1.00 94.69 181 GLY A CA 1
ATOM 1455 C C . GLY A 1 181 ? 13.980 5.880 -14.877 1.00 94.69 181 GLY A C 1
ATOM 1456 O O . GLY A 1 181 ? 13.371 6.470 -15.767 1.00 94.69 181 GLY A O 1
ATOM 1457 N N . LEU A 1 182 ? 15.318 5.788 -14.891 1.00 94.88 182 LEU A N 1
ATOM 1458 C CA . LEU A 1 182 ? 16.158 6.429 -15.913 1.00 94.88 182 LEU A CA 1
ATOM 1459 C C . LEU A 1 182 ? 15.884 5.893 -17.328 1.00 94.88 182 LEU A C 1
ATOM 1461 O O . LEU A 1 182 ? 16.139 6.596 -18.305 1.00 94.88 182 LEU A O 1
ATOM 1465 N N . LEU A 1 183 ? 15.304 4.691 -17.453 1.00 94.00 183 LEU A N 1
ATOM 1466 C CA . LEU A 1 183 ? 14.825 4.148 -18.729 1.00 94.00 183 LEU A CA 1
ATOM 1467 C C . LEU A 1 183 ? 13.846 5.090 -19.437 1.00 94.00 183 LEU A C 1
ATOM 1469 O O . LEU A 1 183 ? 13.850 5.170 -20.663 1.00 94.00 183 LEU A O 1
ATOM 1473 N N . LEU A 1 184 ? 13.033 5.828 -18.677 1.00 94.44 184 LEU A N 1
ATOM 1474 C CA . LEU A 1 184 ? 12.030 6.737 -19.228 1.00 94.44 184 LEU A CA 1
ATOM 1475 C C . LEU A 1 184 ? 12.664 7.895 -20.002 1.00 94.44 184 LEU A C 1
ATOM 1477 O O . LEU A 1 184 ? 12.120 8.333 -21.016 1.00 94.44 184 LEU A O 1
ATOM 1481 N N . LYS A 1 185 ? 13.854 8.337 -19.582 1.00 92.88 185 LYS A N 1
ATOM 1482 C CA . LYS A 1 185 ? 14.612 9.392 -20.258 1.00 92.88 185 LYS A CA 1
ATOM 1483 C C . LYS A 1 185 ? 15.049 8.968 -21.656 1.00 92.88 185 LYS A C 1
ATOM 1485 O O . LYS A 1 185 ? 14.967 9.760 -22.591 1.00 92.88 185 LYS A O 1
ATOM 1490 N N . ASN A 1 186 ? 15.423 7.698 -21.814 1.00 90.38 186 ASN A N 1
ATOM 1491 C CA . ASN A 1 186 ? 15.854 7.133 -23.094 1.00 90.38 186 ASN A CA 1
ATOM 1492 C C . ASN A 1 186 ? 14.720 7.044 -24.126 1.00 90.38 186 ASN A C 1
ATOM 1494 O O . ASN A 1 186 ? 14.988 6.960 -25.321 1.00 90.38 186 ASN A O 1
ATOM 1498 N N . VAL A 1 187 ? 13.464 7.072 -23.672 1.00 92.44 187 VAL A N 1
ATOM 1499 C CA . VAL A 1 187 ? 12.261 7.051 -24.521 1.00 92.44 187 VAL A CA 1
ATOM 1500 C C . VAL A 1 187 ? 11.461 8.357 -24.448 1.00 92.44 187 VAL A C 1
ATOM 1502 O O . VAL A 1 187 ? 10.341 8.419 -24.947 1.00 92.44 187 VAL A O 1
ATOM 1505 N N . ASN A 1 188 ? 12.036 9.412 -23.858 1.00 94.12 188 ASN A N 1
ATOM 1506 C CA . ASN A 1 188 ? 11.437 10.743 -23.722 1.00 94.12 188 ASN A CA 1
ATOM 1507 C C . ASN A 1 188 ? 10.033 10.745 -23.074 1.00 94.12 188 ASN A C 1
ATOM 1509 O O . ASN A 1 188 ? 9.132 11.467 -23.505 1.00 94.12 188 ASN A O 1
ATOM 1513 N N . ILE A 1 189 ? 9.845 9.930 -22.033 1.00 94.25 189 ILE A N 1
ATOM 1514 C CA . ILE A 1 189 ? 8.626 9.893 -21.217 1.00 94.25 189 ILE A CA 1
ATOM 1515 C C . ILE A 1 189 ? 8.908 10.549 -19.866 1.00 94.25 189 ILE A C 1
ATOM 1517 O O . ILE A 1 189 ? 9.891 10.229 -19.205 1.00 94.25 189 ILE A O 1
ATOM 1521 N N . SER A 1 190 ? 8.026 11.453 -19.439 1.00 94.62 190 SER A N 1
ATOM 1522 C CA . SER A 1 190 ? 8.117 12.111 -18.131 1.00 94.62 190 SER A CA 1
ATOM 1523 C C . SER A 1 190 ? 7.214 11.449 -17.094 1.00 94.62 190 SER A C 1
ATOM 1525 O O . SER A 1 190 ? 6.134 10.947 -17.430 1.00 94.62 190 SER A O 1
ATOM 1527 N N . SER A 1 191 ? 7.598 11.524 -15.816 1.00 92.88 191 SER A N 1
ATOM 1528 C CA . SER A 1 191 ? 6.773 11.015 -14.707 1.00 92.88 191 SER A CA 1
ATOM 1529 C C . SER A 1 191 ? 5.388 11.657 -14.661 1.00 92.88 191 SER A C 1
ATOM 1531 O O . SER A 1 191 ? 4.404 10.994 -14.341 1.00 92.88 191 SER A O 1
ATOM 1533 N N . GLU A 1 192 ? 5.289 12.938 -15.030 1.00 92.69 192 GLU A N 1
ATOM 1534 C CA . GLU A 1 192 ? 4.019 13.669 -15.027 1.00 92.69 192 GLU A CA 1
ATOM 1535 C C . GLU A 1 192 ? 3.038 13.114 -16.070 1.00 92.69 192 GLU A C 1
ATOM 1537 O O . GLU A 1 192 ? 1.852 12.983 -15.784 1.00 92.69 192 GLU A O 1
ATOM 1542 N N . SER A 1 193 ? 3.523 12.698 -17.248 1.00 92.38 193 SER A N 1
ATOM 1543 C CA . SER A 1 193 ? 2.672 12.066 -18.272 1.00 92.38 193 SER A CA 1
ATOM 1544 C C . SER A 1 193 ? 2.131 10.694 -17.848 1.00 92.38 193 SER A C 1
ATOM 1546 O O . SER A 1 193 ? 1.104 10.232 -18.346 1.00 92.38 193 SER A O 1
ATOM 1548 N N . LEU A 1 194 ? 2.815 10.041 -16.905 1.00 92.88 194 LEU A N 1
ATOM 1549 C CA . LEU A 1 194 ? 2.441 8.735 -16.382 1.00 92.88 194 LEU A CA 1
ATOM 1550 C C . LEU A 1 194 ? 1.578 8.824 -15.130 1.00 92.88 194 LEU A C 1
ATOM 1552 O O . LEU A 1 194 ? 1.130 7.777 -14.673 1.00 92.88 194 LEU A O 1
ATOM 1556 N N . LYS A 1 195 ? 1.312 10.018 -14.600 1.00 94.50 195 LYS A N 1
ATOM 1557 C CA . LYS A 1 195 ? 0.680 10.218 -13.297 1.00 94.50 195 LYS A CA 1
ATOM 1558 C C . LYS A 1 195 ? -0.774 9.760 -13.252 1.00 94.50 195 LYS A C 1
ATOM 1560 O O . LYS A 1 195 ? -1.516 9.892 -14.221 1.00 94.50 195 LYS A O 1
ATOM 1565 N N . TYR A 1 196 ? -1.173 9.189 -12.125 1.00 95.38 196 TYR A N 1
ATOM 1566 C CA . TYR A 1 196 ? -2.539 8.782 -11.813 1.00 95.38 196 TYR A CA 1
ATOM 1567 C C . TYR A 1 196 ? -2.740 8.758 -10.306 1.00 95.38 196 TYR A C 1
ATOM 1569 O O . TYR A 1 196 ? -1.784 8.742 -9.530 1.00 95.38 196 TYR A O 1
ATOM 1577 N N . LYS A 1 197 ? -4.003 8.750 -9.889 1.00 96.19 197 LYS A N 1
ATOM 1578 C CA . LYS A 1 197 ? -4.370 8.714 -8.478 1.00 96.19 197 LYS A CA 1
ATOM 1579 C C . LYS A 1 197 ? -4.974 7.367 -8.136 1.00 96.19 197 LYS A C 1
ATOM 1581 O O . LYS A 1 197 ? -5.946 6.962 -8.767 1.00 96.19 197 LYS A O 1
ATOM 1586 N N . ILE A 1 198 ? -4.421 6.700 -7.129 1.00 96.25 198 ILE A N 1
ATOM 1587 C CA . ILE A 1 198 ? -5.021 5.504 -6.534 1.00 96.25 198 ILE A CA 1
ATOM 1588 C C . ILE A 1 198 ? -5.860 5.906 -5.325 1.00 96.25 198 ILE A C 1
ATOM 1590 O O . ILE A 1 198 ? -5.455 6.775 -4.546 1.00 96.25 198 ILE A O 1
ATOM 1594 N N . LYS A 1 199 ? -7.022 5.272 -5.162 1.00 97.12 199 LYS A N 1
ATOM 1595 C CA . LYS A 1 199 ? -7.889 5.411 -3.987 1.00 97.12 199 LYS A CA 1
ATOM 1596 C C . LYS A 1 199 ? -8.361 4.046 -3.528 1.00 97.12 199 LYS A C 1
ATOM 1598 O O . LYS A 1 199 ? -8.809 3.254 -4.352 1.00 97.12 199 LYS A O 1
ATOM 1603 N N . PHE A 1 200 ? -8.294 3.790 -2.230 1.00 97.81 200 PHE A N 1
ATOM 1604 C CA . PHE A 1 200 ? -8.740 2.530 -1.646 1.00 97.81 200 PHE A CA 1
ATOM 1605 C C . PHE A 1 200 ? -9.148 2.706 -0.189 1.00 97.81 200 PHE A C 1
ATOM 1607 O O . PHE A 1 200 ? -8.741 3.650 0.488 1.00 97.81 200 PHE A O 1
ATOM 1614 N N . ASP A 1 201 ? -9.931 1.757 0.299 1.00 98.25 201 ASP A N 1
ATOM 1615 C CA . ASP A 1 201 ? -10.237 1.619 1.709 1.00 98.25 201 ASP A CA 1
ATOM 1616 C C . ASP A 1 201 ? -9.209 0.707 2.378 1.00 98.25 201 ASP A C 1
ATOM 1618 O O . ASP A 1 201 ? -8.920 -0.384 1.887 1.00 98.25 201 ASP A O 1
ATOM 1622 N N . LEU A 1 202 ? -8.677 1.146 3.516 1.00 98.31 202 LEU A N 1
ATOM 1623 C CA . LEU A 1 202 ? -7.870 0.317 4.401 1.00 98.31 202 LEU A CA 1
ATOM 1624 C C . LEU A 1 202 ? -8.750 -0.166 5.551 1.00 98.31 202 LEU A C 1
ATOM 1626 O O . LEU A 1 202 ? -9.264 0.637 6.336 1.00 98.31 202 LEU A O 1
ATOM 1630 N N . ILE A 1 203 ? -8.894 -1.481 5.654 1.00 98.06 203 ILE A N 1
ATOM 1631 C CA . ILE A 1 203 ? -9.664 -2.150 6.693 1.00 98.06 203 ILE A CA 1
ATOM 1632 C C . ILE A 1 203 ? -8.710 -2.852 7.651 1.00 98.06 2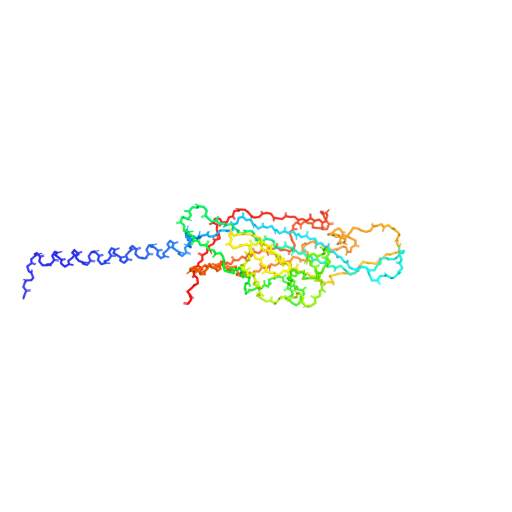03 ILE A C 1
ATOM 1634 O O . ILE A 1 203 ? -7.921 -3.697 7.237 1.00 98.06 203 ILE A O 1
ATOM 1638 N N . ILE A 1 204 ? -8.801 -2.534 8.937 1.00 97.56 204 ILE A N 1
ATOM 1639 C CA . ILE A 1 204 ? -8.043 -3.186 10.005 1.00 97.56 204 ILE A CA 1
ATOM 1640 C C . ILE A 1 204 ? -9.037 -3.971 10.852 1.00 97.56 204 ILE A C 1
ATOM 1642 O O . ILE A 1 204 ? -9.849 -3.390 11.574 1.00 97.56 204 ILE A O 1
ATOM 1646 N N . GLU A 1 205 ? -8.994 -5.294 10.753 1.00 97.25 205 GLU A N 1
ATOM 1647 C CA . GLU A 1 205 ? -9.811 -6.184 11.566 1.00 97.25 205 GLU A CA 1
ATOM 1648 C C . GLU A 1 205 ? -9.005 -6.665 12.768 1.00 97.25 205 GLU A C 1
ATOM 1650 O O . GLU A 1 205 ? -7.922 -7.241 12.632 1.00 97.25 205 GLU A O 1
ATOM 1655 N N . THR A 1 206 ? -9.555 -6.464 13.960 1.00 95.50 206 THR A N 1
ATOM 1656 C CA . THR A 1 206 ? -8.982 -6.957 15.209 1.00 95.50 206 THR A CA 1
ATOM 1657 C C . THR A 1 206 ? -9.849 -8.053 15.803 1.00 95.50 206 THR A C 1
ATOM 1659 O O . THR A 1 206 ? -10.948 -8.361 15.338 1.00 95.50 206 THR A O 1
ATOM 1662 N N . THR A 1 207 ? -9.373 -8.645 16.892 1.00 94.12 207 THR A N 1
ATOM 1663 C CA . THR A 1 207 ? -10.140 -9.617 17.669 1.00 94.12 207 THR A CA 1
ATOM 1664 C C . THR A 1 207 ? -11.526 -9.135 18.096 1.00 94.12 207 THR A C 1
ATOM 1666 O O . THR A 1 207 ? -12.435 -9.962 18.164 1.00 94.12 207 THR A O 1
ATOM 1669 N N . SER A 1 208 ? -11.710 -7.833 18.336 1.00 91.12 208 SER A N 1
ATOM 1670 C CA . SER A 1 208 ? -12.973 -7.279 18.839 1.00 91.12 208 SER A CA 1
ATOM 1671 C C . SER A 1 208 ? -13.765 -6.425 17.853 1.00 91.12 208 SER A C 1
ATOM 1673 O O . SER A 1 208 ? -14.972 -6.276 18.038 1.00 91.12 208 SER A O 1
ATOM 1675 N N . THR A 1 209 ? -13.136 -5.787 16.866 1.00 92.56 209 THR A N 1
ATOM 1676 C CA . THR A 1 209 ? -13.803 -4.788 16.014 1.00 92.56 209 THR A CA 1
ATOM 1677 C C . THR A 1 209 ? -13.089 -4.644 14.672 1.00 92.56 209 THR A C 1
ATOM 1679 O O . THR A 1 209 ? -11.907 -4.944 14.547 1.00 92.56 209 THR A O 1
ATOM 1682 N N . THR A 1 210 ? -13.820 -4.163 13.665 1.00 95.69 210 THR A N 1
ATOM 1683 C CA . THR A 1 210 ? -13.271 -3.773 12.363 1.00 95.69 210 THR A CA 1
ATOM 1684 C C . THR A 1 210 ? -13.245 -2.255 12.230 1.00 95.69 210 THR A C 1
ATOM 1686 O O . THR A 1 210 ? -14.245 -1.586 12.504 1.00 95.69 210 THR A O 1
ATOM 1689 N N . TYR A 1 211 ? -12.121 -1.715 11.775 1.00 95.50 211 TYR A N 1
ATOM 1690 C CA . TYR A 1 211 ? -11.914 -0.295 11.513 1.00 95.50 211 TYR A CA 1
ATOM 1691 C C . TYR A 1 211 ? -11.679 -0.068 10.027 1.00 95.50 211 TYR A C 1
ATOM 1693 O O . TYR A 1 211 ? -11.054 -0.890 9.367 1.00 95.50 211 TYR A O 1
ATOM 1701 N N . LYS A 1 212 ? -12.165 1.053 9.505 1.00 96.50 212 LYS A N 1
ATOM 1702 C CA . LYS A 1 212 ? -12.040 1.446 8.105 1.00 96.50 212 LYS A CA 1
ATOM 1703 C C . LYS A 1 212 ? -11.572 2.888 8.003 1.00 96.50 212 LYS A C 1
ATOM 1705 O O . LYS A 1 212 ? -12.125 3.757 8.675 1.00 96.50 212 LYS A O 1
ATOM 1710 N N . THR A 1 213 ? -10.635 3.143 7.104 1.00 96.25 213 THR A N 1
ATOM 1711 C CA . THR A 1 213 ? -10.331 4.480 6.589 1.00 96.25 213 THR A CA 1
ATOM 1712 C C . THR A 1 213 ? -10.207 4.436 5.068 1.00 96.25 213 THR A C 1
ATOM 1714 O O . THR A 1 213 ? -10.179 3.350 4.491 1.00 96.25 213 THR A O 1
ATOM 1717 N N . SER A 1 214 ? -10.130 5.595 4.422 1.00 96.56 214 SER A N 1
ATOM 1718 C CA . SER A 1 214 ? -9.929 5.711 2.977 1.00 96.56 214 SER A CA 1
ATOM 1719 C C . SER A 1 214 ? -8.643 6.484 2.707 1.00 96.56 214 SER A C 1
ATOM 1721 O O . SER A 1 214 ? -8.427 7.558 3.268 1.00 96.56 214 SER A O 1
ATOM 1723 N N . LEU A 1 215 ? -7.792 5.937 1.843 1.00 97.06 215 LEU A N 1
ATOM 1724 C CA . LEU A 1 215 ? -6.488 6.483 1.485 1.00 97.06 215 LEU A CA 1
ATOM 1725 C C . LEU A 1 215 ? -6.458 6.861 0.002 1.00 97.06 215 LEU A C 1
ATOM 1727 O O . LEU A 1 215 ? -7.124 6.238 -0.826 1.00 97.06 215 LEU A O 1
ATOM 1731 N N . SER A 1 216 ? -5.679 7.890 -0.331 1.00 96.50 216 SER A N 1
ATOM 1732 C CA . SER A 1 216 ? -5.528 8.384 -1.700 1.00 96.50 216 SER A CA 1
ATOM 1733 C C . SER A 1 216 ? -4.113 8.895 -1.935 1.00 96.50 216 SER A C 1
ATOM 1735 O O . SER A 1 216 ? -3.636 9.727 -1.167 1.00 96.50 216 SER A O 1
ATOM 1737 N N . TYR A 1 217 ? -3.487 8.468 -3.033 1.00 96.81 217 TYR A N 1
ATOM 1738 C CA . TYR A 1 217 ? -2.126 8.878 -3.390 1.00 96.81 217 TYR A CA 1
ATOM 1739 C C . TYR A 1 217 ? -1.975 9.100 -4.892 1.00 96.81 217 TYR A C 1
ATOM 1741 O O . TYR A 1 217 ? -2.506 8.331 -5.691 1.00 96.81 217 TYR A O 1
ATOM 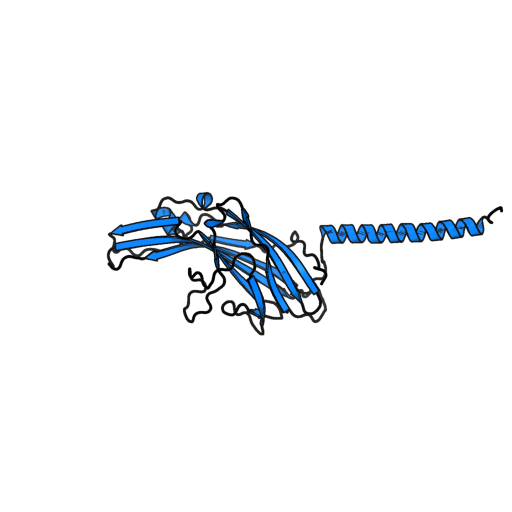1749 N N . ASP A 1 218 ? -1.239 10.147 -5.261 1.00 96.44 218 ASP A N 1
ATOM 1750 C CA . ASP A 1 218 ? -0.784 10.383 -6.630 1.00 96.44 218 ASP A CA 1
ATOM 1751 C C . ASP A 1 218 ? 0.531 9.619 -6.872 1.00 96.44 218 ASP A C 1
ATOM 1753 O O . ASP A 1 218 ? 1.462 9.708 -6.068 1.00 96.44 218 ASP A O 1
ATOM 1757 N N . VAL A 1 219 ? 0.597 8.860 -7.966 1.00 96.88 219 VAL A N 1
ATOM 1758 C CA . VAL A 1 219 ? 1.732 8.010 -8.362 1.00 96.88 219 VAL A CA 1
ATOM 1759 C C . VAL A 1 219 ? 2.022 8.137 -9.871 1.00 96.88 219 VAL A C 1
ATOM 1761 O O . VAL A 1 219 ? 1.084 8.382 -10.628 1.00 96.88 219 VAL A O 1
ATOM 1764 N N . PRO A 1 220 ? 3.273 7.957 -10.346 1.00 96.81 220 PRO A N 1
ATOM 1765 C CA . PRO A 1 220 ? 4.492 7.824 -9.547 1.00 96.81 220 PRO A CA 1
ATOM 1766 C C . PRO A 1 220 ? 4.795 9.085 -8.725 1.00 96.81 220 PRO A C 1
ATOM 1768 O O . PRO A 1 220 ? 4.369 10.189 -9.065 1.00 96.81 220 PRO A O 1
ATOM 1771 N N . VAL A 1 221 ? 5.521 8.909 -7.619 1.00 97.38 221 VAL A N 1
ATOM 1772 C CA . VAL A 1 221 ? 6.051 10.020 -6.814 1.00 97.38 221 VAL A CA 1
ATOM 1773 C C . VAL A 1 221 ? 7.414 10.449 -7.353 1.00 97.38 221 VAL A C 1
ATOM 1775 O O . VAL A 1 221 ? 8.176 9.600 -7.803 1.00 97.38 221 VAL A O 1
ATOM 1778 N N . GLY A 1 222 ? 7.738 11.740 -7.263 1.00 96.25 222 GLY A N 1
ATOM 1779 C CA . GLY A 1 222 ? 9.024 12.284 -7.719 1.00 96.25 222 GLY A CA 1
ATOM 1780 C C . GLY A 1 222 ? 9.199 12.299 -9.242 1.00 96.25 222 GLY A C 1
ATOM 1781 O O . GLY A 1 222 ? 8.261 12.034 -9.995 1.00 96.25 222 GLY A O 1
ATOM 1782 N N . LYS A 1 223 ? 10.405 12.663 -9.690 1.00 96.75 223 LYS A N 1
ATOM 1783 C CA . LYS A 1 223 ? 10.795 12.672 -11.108 1.00 96.75 223 LYS A CA 1
ATOM 1784 C C . LYS A 1 223 ? 11.667 11.458 -11.405 1.00 96.75 223 LYS A C 1
ATOM 1786 O O . LYS A 1 223 ? 12.893 11.558 -11.464 1.00 96.75 223 LYS A O 1
ATOM 1791 N N . ILE A 1 224 ? 11.039 10.294 -11.555 1.00 97.12 224 ILE A N 1
ATOM 1792 C CA . ILE A 1 224 ? 11.757 9.020 -11.693 1.00 97.12 224 ILE A CA 1
ATOM 1793 C C . ILE A 1 224 ? 12.599 8.942 -12.977 1.00 97.12 224 ILE A C 1
ATOM 1795 O O . ILE A 1 224 ? 13.577 8.202 -12.999 1.00 97.12 224 ILE A O 1
ATOM 1799 N N . GLU A 1 225 ? 12.298 9.742 -14.005 1.00 95.75 225 GLU A N 1
ATOM 1800 C CA . GLU A 1 225 ? 13.111 9.876 -15.222 1.00 95.75 225 GLU A CA 1
ATOM 1801 C C . GLU A 1 225 ? 14.494 10.506 -14.976 1.00 95.75 225 GLU A C 1
ATOM 1803 O O . GLU A 1 225 ? 15.418 10.272 -15.754 1.00 95.75 225 GLU A O 1
ATOM 1808 N N . ASP A 1 226 ? 14.651 11.271 -13.891 1.00 95.75 226 ASP A N 1
ATOM 1809 C CA . ASP A 1 226 ? 15.912 11.911 -13.501 1.00 95.75 226 ASP A CA 1
ATOM 1810 C C . ASP A 1 226 ? 16.533 11.257 -12.254 1.00 95.75 226 ASP A C 1
ATOM 1812 O O . ASP A 1 226 ? 17.752 11.125 -12.167 1.00 95.75 226 ASP A O 1
ATOM 1816 N N . GLU A 1 227 ? 15.710 10.832 -11.292 1.00 96.19 227 GLU A N 1
ATOM 1817 C CA . GLU A 1 227 ? 16.156 10.245 -10.019 1.00 96.19 227 GLU A CA 1
ATOM 1818 C C . GLU A 1 227 ? 16.391 8.727 -10.103 1.00 96.19 227 GLU A C 1
ATOM 1820 O O . GLU A 1 227 ? 17.072 8.146 -9.256 1.00 96.19 227 GLU A O 1
ATOM 1825 N N . GLY A 1 228 ? 15.804 8.055 -11.097 1.00 96.56 228 GLY A N 1
ATOM 1826 C CA . GLY A 1 228 ? 15.778 6.598 -11.222 1.00 96.56 228 GLY A CA 1
ATOM 1827 C C . GLY A 1 228 ? 14.831 5.926 -10.226 1.00 96.56 228 GLY A C 1
ATOM 1828 O O . GLY A 1 228 ? 13.977 5.144 -10.630 1.00 96.56 228 GLY A O 1
ATOM 1829 N N . ILE A 1 229 ? 14.960 6.230 -8.933 1.00 97.75 229 ILE A N 1
ATOM 1830 C CA . ILE A 1 229 ? 14.081 5.739 -7.866 1.00 97.75 229 ILE A CA 1
ATOM 1831 C C . ILE A 1 229 ? 13.703 6.909 -6.962 1.00 97.75 229 ILE A C 1
ATOM 1833 O O . ILE A 1 229 ? 14.569 7.517 -6.335 1.00 97.75 229 ILE A O 1
ATOM 1837 N N . SER A 1 230 ? 12.405 7.142 -6.807 1.00 98.19 230 SER A N 1
ATOM 1838 C CA . SER A 1 230 ? 11.867 8.194 -5.943 1.00 98.19 230 SER A CA 1
ATOM 1839 C C . SER A 1 230 ? 11.080 7.592 -4.779 1.00 98.19 230 SER A C 1
ATOM 1841 O O . SER A 1 230 ? 10.443 6.543 -4.913 1.00 98.19 230 SER A O 1
ATOM 1843 N N . LYS A 1 231 ? 11.117 8.253 -3.616 1.00 98.38 231 LYS A N 1
ATOM 1844 C CA . LYS A 1 231 ? 10.468 7.784 -2.381 1.00 98.38 231 LYS A CA 1
ATOM 1845 C C . LYS A 1 231 ? 9.645 8.891 -1.735 1.00 98.38 231 LYS A C 1
ATOM 1847 O O . LYS A 1 231 ? 10.125 10.011 -1.594 1.00 98.38 231 LYS A O 1
ATOM 1852 N N . LEU A 1 232 ? 8.444 8.551 -1.278 1.00 97.94 232 LEU A N 1
ATOM 1853 C CA . LEU A 1 232 ? 7.606 9.401 -0.437 1.00 97.94 232 LEU A CA 1
ATOM 1854 C C . LEU A 1 232 ? 7.363 8.700 0.901 1.00 97.94 232 LEU A C 1
ATOM 1856 O O . LEU A 1 232 ? 6.892 7.563 0.926 1.00 97.94 232 LEU A O 1
ATOM 1860 N N . TYR A 1 233 ? 7.658 9.399 1.995 1.00 96.88 233 TYR A N 1
ATOM 1861 C CA . TYR A 1 233 ? 7.375 8.960 3.358 1.00 96.88 233 TYR A CA 1
ATOM 1862 C C . TYR A 1 233 ? 6.191 9.754 3.904 1.00 96.88 233 TYR A C 1
ATOM 1864 O O . TYR A 1 233 ? 6.225 10.983 3.927 1.00 96.88 233 TYR A O 1
ATOM 1872 N N . VAL A 1 234 ? 5.154 9.050 4.344 1.00 95.56 234 VAL A N 1
ATOM 1873 C CA . VAL A 1 234 ? 4.001 9.626 5.038 1.00 95.56 234 VAL A CA 1
ATOM 1874 C C . VAL A 1 234 ? 4.034 9.116 6.473 1.00 95.56 234 VAL A C 1
ATOM 1876 O O . VAL A 1 234 ? 3.983 7.907 6.701 1.00 95.56 234 VAL A O 1
ATOM 1879 N N . GLU A 1 235 ? 4.168 10.043 7.416 1.00 92.25 235 GLU A N 1
ATOM 1880 C CA . GLU A 1 235 ? 4.292 9.765 8.858 1.00 92.25 235 GLU A CA 1
ATOM 1881 C C . GLU A 1 235 ? 3.295 10.583 9.699 1.00 92.25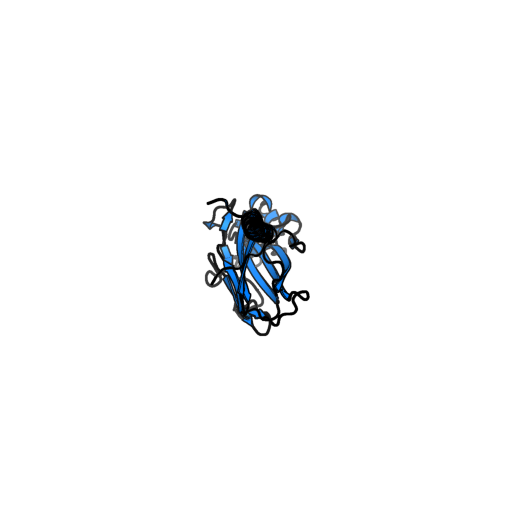 235 GLU A C 1
ATOM 1883 O O . GLU A 1 235 ? 3.080 10.276 10.866 1.00 92.25 235 GLU A O 1
ATOM 1888 N N . ASP A 1 236 ? 2.653 11.597 9.104 1.00 89.19 236 ASP A N 1
ATOM 1889 C CA . ASP A 1 236 ? 1.566 12.355 9.726 1.00 89.19 236 ASP A CA 1
ATOM 1890 C C . ASP A 1 236 ? 0.215 11.760 9.306 1.00 89.19 236 ASP A C 1
ATOM 1892 O O . ASP A 1 236 ? -0.179 11.816 8.135 1.00 89.19 236 ASP A O 1
ATOM 1896 N N . PHE A 1 237 ? -0.482 11.180 10.281 1.00 88.25 237 PHE A N 1
ATOM 1897 C CA . PHE A 1 237 ? -1.781 10.537 10.104 1.00 88.25 237 PHE A CA 1
ATOM 1898 C C . PHE A 1 237 ? -2.897 11.213 10.899 1.00 88.25 237 PHE A C 1
ATOM 1900 O O . PHE A 1 237 ? -4.001 10.673 10.950 1.00 88.25 237 PHE A O 1
ATOM 1907 N N . ASP A 1 238 ? -2.662 12.402 11.462 1.00 80.00 238 ASP A N 1
ATOM 1908 C CA . ASP A 1 238 ? -3.638 13.091 12.320 1.00 80.00 238 ASP A CA 1
ATOM 1909 C C . ASP A 1 238 ? -4.939 13.425 11.571 1.00 80.00 238 ASP A C 1
ATOM 1911 O O . ASP A 1 238 ? -6.006 13.564 12.162 1.00 80.00 238 ASP A O 1
ATOM 1915 N N . LYS A 1 239 ? -4.864 13.520 10.238 1.00 81.19 239 LYS A N 1
ATOM 1916 C CA . LYS A 1 239 ? -6.006 13.791 9.351 1.00 81.19 239 LYS A CA 1
ATOM 1917 C C . LYS A 1 239 ? -6.694 12.528 8.827 1.00 81.19 239 LYS A C 1
ATOM 1919 O O . LYS A 1 239 ? -7.685 12.638 8.103 1.00 81.19 239 LYS A O 1
ATOM 1924 N N . ILE A 1 240 ? -6.174 11.338 9.132 1.00 87.19 240 ILE A N 1
ATOM 1925 C CA . ILE A 1 240 ? -6.737 10.071 8.662 1.00 87.19 240 ILE A CA 1
ATOM 1926 C C . ILE A 1 240 ? -7.775 9.579 9.662 1.00 87.19 240 ILE A C 1
ATOM 1928 O O . ILE A 1 240 ? -7.465 9.094 10.747 1.00 87.19 240 ILE A O 1
ATOM 1932 N N . ILE A 1 241 ? -9.038 9.671 9.256 1.00 89.31 241 ILE A N 1
ATOM 1933 C CA . ILE A 1 241 ? -10.173 9.320 10.105 1.00 89.31 241 ILE A CA 1
ATOM 1934 C C . ILE A 1 241 ? -10.474 7.833 9.943 1.00 89.31 241 ILE A C 1
ATOM 1936 O O . ILE A 1 241 ? -10.850 7.375 8.859 1.00 89.31 241 ILE A O 1
ATOM 1940 N N . PHE A 1 242 ? -10.367 7.083 11.036 1.00 92.75 242 PHE A N 1
ATOM 1941 C CA . PHE A 1 242 ? -10.826 5.700 11.098 1.00 92.75 242 PHE A CA 1
ATOM 1942 C C . PHE A 1 242 ? -12.222 5.615 11.709 1.00 92.75 242 PHE A C 1
ATOM 1944 O O . PHE A 1 242 ? -12.505 6.221 12.739 1.00 92.75 242 PHE A O 1
ATOM 1951 N N . LYS A 1 243 ? -13.102 4.821 11.098 1.00 92.25 243 LYS A N 1
ATOM 1952 C CA . LYS A 1 243 ? -14.466 4.563 11.577 1.00 92.25 243 LYS A CA 1
ATOM 1953 C C . LYS A 1 243 ? -14.659 3.079 11.841 1.00 92.25 243 LYS A C 1
ATOM 1955 O O . LYS A 1 243 ? -14.107 2.240 11.132 1.00 92.25 243 LYS A O 1
ATOM 1960 N N . ARG A 1 244 ? -15.467 2.739 12.847 1.00 91.31 244 ARG A N 1
ATOM 1961 C CA . ARG A 1 244 ? -15.857 1.347 13.094 1.00 91.31 244 ARG A CA 1
ATOM 1962 C C . ARG A 1 244 ? -16.809 0.894 11.998 1.00 91.31 244 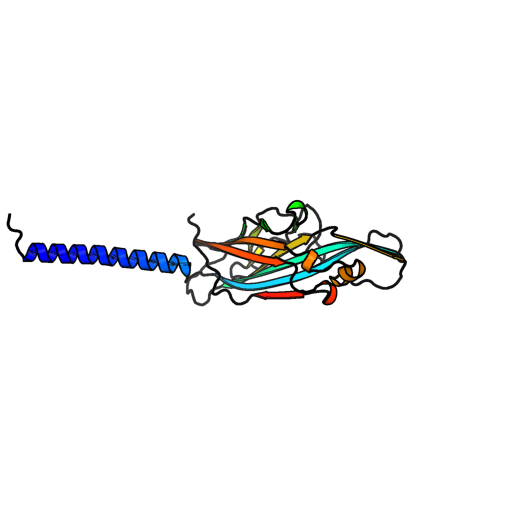ARG A C 1
ATOM 1964 O O . ARG A 1 244 ? -17.784 1.583 11.698 1.00 91.31 244 ARG A O 1
ATOM 1971 N N . VAL A 1 245 ? -16.561 -0.283 11.449 1.00 88.50 245 VAL A N 1
ATOM 1972 C CA . VAL A 1 245 ? -17.513 -0.971 10.581 1.00 88.50 245 VAL A CA 1
ATOM 1973 C C . VAL A 1 245 ? -18.373 -1.850 11.482 1.00 88.50 245 VAL A C 1
ATOM 1975 O O . VAL A 1 245 ? -17.842 -2.664 12.239 1.00 88.50 245 VAL A O 1
ATOM 1978 N N . LYS A 1 246 ? -19.695 -1.644 11.469 1.00 68.38 246 LYS A N 1
ATOM 1979 C CA . LYS A 1 246 ? -20.610 -2.549 12.172 1.00 68.38 246 LYS A CA 1
ATOM 1980 C C . LYS A 1 246 ? -20.570 -3.901 11.467 1.00 68.38 246 LYS A C 1
ATOM 1982 O O . LYS A 1 246 ? -20.769 -3.949 10.255 1.00 68.38 246 LYS A O 1
ATOM 1987 N N . SER A 1 247 ? -20.274 -4.943 12.239 1.00 49.59 247 SER A N 1
ATOM 1988 C CA . SER A 1 247 ? -20.506 -6.322 11.819 1.00 49.59 247 SER A CA 1
ATOM 1989 C C . SER A 1 247 ? -21.994 -6.644 11.813 1.00 49.59 247 SER A C 1
ATOM 1991 O O . SER A 1 247 ? -22.753 -5.943 12.525 1.00 49.59 247 SER A O 1
#